Protein AF-A0A359G3V4-F1 (afdb_monomer_lite)

Secondary structure (DSSP, 8-state):
--SSSSSSSSSSTTS-----PPP---TTHHHHHHHHHHHHHHHHHHHHHHHHHHHHHHHHS-HHHHHHHHHHH-TTPEEEEEETTEEEEE-SS-EEEEE-TTS-TTSTT-EEEEEE-SSS--EEEEEE---SSTTEEEEE-TTSS-EEEEEEE--SPPPPSS--S---EEEEEEEEEE-GGG-SS--SEEEEEEEEEEEEETTSTT-EEEEEEEEEEEETTEEEEEEEEE-STTEEEEEETTEEEEEE--

Sequence (250 aa):
MRRILILLAAAVVLTGCKIQEAEYFDPTADGYRMLQSANRHLTEAAAAASRAILFNLYYSASDEERKTLHDRYFYTSRIVDSGNGEWRIIDRDGELVILTGGQPLATDGAVWRYFCLSPTYAETTIACRTNGDETAYDLRLPDGGGELTFTAVFPGRTQEDGATRYWCELSLTGSGACPAEKDLYGFDELRYRITETLKYISTAPQRFELGQLELTGRIDGDELEATAQYLPDNRITIASGPYENDYYWH

Structure (mmCIF, N/CA/C/O backbone):
data_AF-A0A359G3V4-F1
#
_entry.id   AF-A0A359G3V4-F1
#
loop_
_atom_site.group_PDB
_atom_site.id
_atom_site.type_symbol
_atom_site.label_atom_id
_atom_site.label_alt_id
_atom_site.label_comp_id
_atom_site.label_asym_id
_atom_site.label_entity_id
_atom_site.label_seq_id
_atom_site.pdbx_PDB_ins_code
_atom_site.Cartn_x
_atom_site.Cartn_y
_atom_site.Cartn_z
_atom_site.occupancy
_atom_site.B_iso_or_equiv
_atom_site.auth_seq_id
_atom_site.auth_comp_id
_atom_site.auth_asym_id
_atom_site.auth_atom_id
_atom_site.pdbx_PDB_model_num
ATOM 1 N N . MET A 1 1 ? 18.298 41.696 -69.477 1.00 44.56 1 MET A N 1
ATOM 2 C CA . MET A 1 1 ? 17.540 40.975 -68.426 1.00 44.56 1 MET A CA 1
ATOM 3 C C . MET A 1 1 ? 17.999 39.516 -68.322 1.00 44.56 1 MET A C 1
ATOM 5 O O . MET A 1 1 ? 17.330 38.643 -68.851 1.00 44.56 1 MET A O 1
ATOM 9 N N . ARG A 1 2 ? 19.165 39.217 -67.724 1.00 41.59 2 ARG A N 1
ATOM 10 C CA . ARG A 1 2 ? 19.592 37.807 -67.532 1.00 41.59 2 ARG A CA 1
ATOM 11 C C . ARG A 1 2 ? 20.656 37.562 -66.449 1.00 41.59 2 ARG A C 1
ATOM 13 O O . ARG A 1 2 ? 21.252 36.497 -66.427 1.00 41.59 2 ARG A O 1
ATOM 20 N N . ARG A 1 3 ? 20.917 38.530 -65.558 1.00 43.50 3 ARG A N 1
ATOM 21 C CA . ARG A 1 3 ? 21.972 38.404 -64.527 1.00 43.50 3 ARG A CA 1
ATOM 22 C C . ARG A 1 3 ? 21.551 38.719 -63.086 1.00 43.50 3 ARG A C 1
ATOM 24 O O . ARG A 1 3 ? 22.368 38.565 -62.196 1.00 43.50 3 ARG A O 1
ATOM 31 N N . ILE A 1 4 ? 20.291 39.086 -62.835 1.00 47.12 4 ILE A N 1
ATOM 32 C CA . ILE A 1 4 ? 19.809 39.402 -61.472 1.00 47.12 4 ILE A CA 1
ATOM 33 C C . ILE A 1 4 ? 18.975 38.252 -60.869 1.00 47.12 4 ILE A C 1
ATOM 35 O O . ILE A 1 4 ? 18.827 38.155 -59.660 1.00 47.12 4 ILE A O 1
ATOM 39 N N . LEU A 1 5 ? 18.516 37.300 -61.688 1.00 41.88 5 LEU A N 1
ATOM 40 C CA . LEU A 1 5 ? 17.666 36.188 -61.237 1.00 41.88 5 LEU A CA 1
ATOM 41 C C . LEU A 1 5 ? 18.419 34.993 -60.627 1.00 41.88 5 LEU A C 1
ATOM 43 O O . LEU A 1 5 ? 17.782 34.116 -60.061 1.00 41.88 5 LEU A O 1
ATOM 47 N N . ILE A 1 6 ? 19.753 34.946 -60.711 1.00 44.25 6 ILE A N 1
ATOM 48 C CA . ILE A 1 6 ? 20.539 33.800 -60.207 1.00 44.25 6 ILE A CA 1
ATOM 49 C C . ILE A 1 6 ? 21.034 34.027 -58.767 1.00 44.25 6 ILE A C 1
ATOM 51 O O . ILE A 1 6 ? 21.284 33.068 -58.046 1.00 44.25 6 ILE A O 1
ATOM 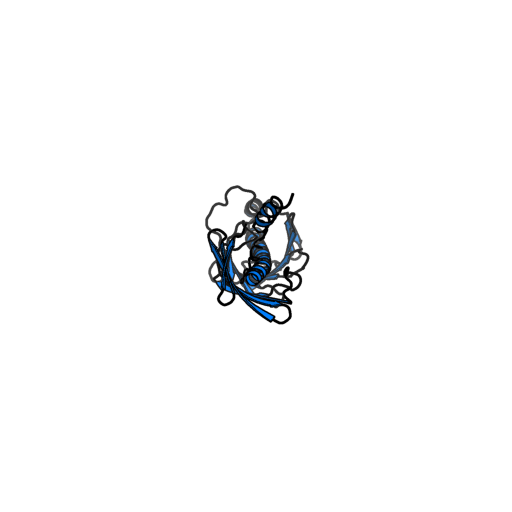55 N N . LEU A 1 7 ? 21.087 35.275 -58.289 1.00 42.91 7 LEU A N 1
ATOM 56 C CA . LEU A 1 7 ? 21.531 35.579 -56.920 1.00 42.91 7 LEU A CA 1
ATOM 57 C C . LEU A 1 7 ? 20.436 35.409 -55.852 1.00 42.91 7 LEU A C 1
ATOM 59 O O . LEU A 1 7 ? 20.765 35.273 -54.681 1.00 42.91 7 LEU A O 1
ATOM 63 N N . LEU A 1 8 ? 19.156 35.335 -56.235 1.00 41.50 8 LEU A N 1
ATOM 64 C CA . LEU A 1 8 ? 18.060 35.053 -55.295 1.00 41.50 8 LEU A CA 1
ATOM 65 C C . LEU A 1 8 ? 17.764 33.557 -55.108 1.00 41.50 8 LEU A C 1
ATOM 67 O O . LEU A 1 8 ? 17.098 33.192 -54.146 1.00 41.50 8 LEU A O 1
ATOM 71 N N . ALA A 1 9 ? 18.288 32.683 -55.972 1.00 43.12 9 ALA A N 1
ATOM 72 C CA . ALA A 1 9 ? 18.095 31.237 -55.841 1.00 43.12 9 ALA A CA 1
ATOM 73 C C . ALA A 1 9 ? 19.089 30.577 -54.864 1.00 43.12 9 ALA A C 1
ATOM 75 O O . ALA A 1 9 ? 18.832 29.481 -54.378 1.00 43.12 9 ALA A O 1
ATOM 76 N N . ALA A 1 10 ? 20.200 31.247 -54.533 1.00 42.53 10 ALA A N 1
ATOM 77 C CA . ALA A 1 10 ? 21.206 30.726 -53.604 1.00 42.53 10 ALA A CA 1
ATOM 78 C C . ALA A 1 10 ? 20.920 31.057 -52.124 1.00 42.53 10 ALA A C 1
ATOM 80 O O . ALA A 1 10 ? 21.521 30.453 -51.242 1.00 42.53 10 ALA A O 1
ATOM 81 N N . ALA A 1 11 ? 19.991 31.977 -51.835 1.00 44.03 11 ALA A N 1
ATOM 82 C CA . ALA A 1 11 ? 19.649 32.363 -50.462 1.00 44.03 11 ALA A CA 1
ATOM 83 C C . ALA A 1 11 ? 18.501 31.537 -49.846 1.00 44.03 11 ALA A C 1
ATOM 85 O O . ALA A 1 11 ? 18.295 31.596 -48.640 1.00 44.03 11 ALA A O 1
ATOM 86 N N . VAL A 1 12 ? 17.771 30.744 -50.642 1.00 44.84 12 VAL A N 1
ATOM 87 C CA . VAL A 1 12 ? 16.610 29.958 -50.163 1.00 44.84 12 VAL A CA 1
ATOM 88 C C . VAL A 1 12 ? 16.977 28.503 -49.829 1.00 44.84 12 VAL A C 1
ATOM 90 O O . VAL A 1 12 ? 16.204 27.800 -49.191 1.00 44.84 12 VAL A O 1
ATOM 93 N N . VAL A 1 13 ? 18.189 28.047 -50.164 1.00 40.94 13 VAL A N 1
ATOM 94 C CA . VAL A 1 13 ? 18.652 26.684 -49.818 1.00 40.94 13 VAL A CA 1
ATOM 95 C C . VAL A 1 13 ? 19.248 26.615 -48.397 1.00 40.94 13 VAL A C 1
ATOM 97 O O . VAL A 1 13 ? 19.566 25.538 -47.910 1.00 40.94 13 VAL A O 1
ATOM 100 N N . LEU A 1 14 ? 19.343 27.746 -47.685 1.00 43.53 14 LEU A N 1
ATOM 101 C CA . LEU A 1 14 ? 19.826 27.805 -46.295 1.00 43.53 14 LEU A CA 1
ATOM 102 C C . LEU A 1 14 ? 18.718 27.929 -45.235 1.00 43.53 14 LEU A C 1
ATOM 104 O O . LEU A 1 14 ? 19.024 28.035 -44.051 1.00 43.53 14 LEU A O 1
ATOM 108 N N . THR A 1 15 ? 17.438 27.870 -45.606 1.00 47.09 15 THR A N 1
ATOM 109 C CA . THR A 1 15 ? 16.336 27.926 -44.635 1.00 47.09 15 THR A CA 1
ATOM 110 C C . THR A 1 15 ? 15.427 26.723 -44.796 1.00 47.09 15 THR A C 1
ATOM 112 O O . THR A 1 15 ? 14.512 26.741 -45.615 1.00 47.09 15 THR A O 1
ATOM 115 N N . GLY A 1 16 ? 15.675 25.677 -44.005 1.00 41.41 16 GLY A N 1
ATOM 116 C CA . GLY A 1 16 ? 14.705 24.595 -43.875 1.00 41.41 16 GLY A CA 1
ATOM 117 C C . GLY A 1 16 ? 15.228 23.183 -43.656 1.00 41.41 16 GLY A C 1
ATOM 118 O O . GLY A 1 16 ? 14.429 22.267 -43.810 1.00 41.41 16 GLY A O 1
ATOM 119 N N . CYS A 1 17 ? 16.480 22.952 -43.244 1.00 40.91 17 CYS A N 1
ATOM 120 C CA . CYS A 1 17 ? 16.717 21.756 -42.430 1.00 40.91 17 CYS A CA 1
ATOM 121 C C . CYS A 1 17 ? 16.009 21.991 -41.092 1.00 40.91 17 CYS A C 1
ATOM 123 O O . CYS A 1 17 ? 16.607 22.503 -40.148 1.00 40.91 17 CYS A O 1
ATOM 125 N N . LYS A 1 18 ? 14.711 21.666 -41.020 1.00 37.22 18 LYS A N 1
ATOM 126 C CA . LYS A 1 18 ? 14.116 21.291 -39.741 1.00 37.22 18 LYS A CA 1
ATOM 127 C C . LYS A 1 18 ? 14.946 20.103 -39.281 1.00 37.22 18 LYS A C 1
ATOM 129 O O . LYS A 1 18 ? 14.811 19.012 -39.825 1.00 37.22 18 LYS A O 1
ATOM 134 N N . ILE A 1 19 ? 15.851 20.348 -38.341 1.00 46.88 19 ILE A N 1
ATOM 135 C CA . ILE A 1 19 ? 16.324 19.294 -37.461 1.00 46.88 19 ILE A CA 1
ATOM 136 C C . ILE A 1 19 ? 15.038 18.832 -36.792 1.00 46.88 19 ILE A C 1
ATOM 138 O O . ILE A 1 19 ? 14.459 19.550 -35.982 1.00 46.88 19 ILE A O 1
ATOM 142 N N . GLN A 1 20 ? 14.500 17.722 -37.284 1.00 42.28 20 GLN A N 1
ATOM 143 C CA . GLN A 1 20 ? 13.521 16.955 -36.550 1.00 42.28 20 GLN A CA 1
ATOM 144 C C . GLN A 1 20 ? 14.270 16.624 -35.266 1.00 42.28 20 GLN A C 1
ATOM 146 O O . GLN A 1 20 ? 15.258 15.891 -35.319 1.00 42.28 20 GLN A O 1
ATOM 151 N N . GLU A 1 21 ? 13.944 17.335 -34.180 1.00 48.25 21 GLU A N 1
ATOM 152 C CA . GLU A 1 21 ? 14.468 17.007 -32.859 1.00 48.25 21 GLU A CA 1
ATOM 153 C C . GLU A 1 21 ? 14.296 15.500 -32.739 1.00 48.25 21 GLU A C 1
ATOM 155 O O . GLU A 1 21 ? 13.198 14.994 -32.983 1.00 48.25 21 GLU A O 1
ATOM 160 N N . ALA A 1 22 ? 15.412 14.789 -32.556 1.00 53.53 22 ALA A N 1
ATOM 161 C CA . ALA A 1 22 ? 15.372 13.347 -32.412 1.00 53.53 22 ALA A CA 1
ATOM 162 C C . ALA A 1 22 ? 14.305 13.061 -31.359 1.00 53.53 22 ALA A C 1
ATOM 164 O O . ALA A 1 22 ? 14.368 13.650 -30.277 1.00 53.53 22 ALA A O 1
ATOM 165 N N . GLU A 1 23 ? 13.294 12.261 -31.713 1.00 59.38 23 GLU A N 1
ATOM 166 C CA . GLU A 1 23 ? 12.293 11.826 -30.746 1.00 59.38 23 GLU A CA 1
ATOM 167 C C . GLU A 1 23 ? 13.063 11.343 -29.523 1.00 59.38 23 GLU A C 1
ATOM 169 O O . GLU A 1 23 ? 13.953 10.496 -29.642 1.00 59.38 23 GLU A O 1
ATOM 174 N N . TYR A 1 24 ? 12.820 11.987 -28.380 1.00 70.44 24 TYR A N 1
ATOM 175 C CA . TYR A 1 24 ? 13.496 11.631 -27.147 1.00 70.44 24 TYR A CA 1
ATOM 176 C C . TYR A 1 24 ? 13.138 10.178 -26.850 1.00 70.44 24 TYR A C 1
ATOM 178 O O . TYR A 1 24 ? 11.998 9.864 -26.509 1.00 70.44 24 TYR A O 1
ATOM 186 N N . PHE A 1 25 ? 14.103 9.290 -27.069 1.00 82.00 25 PHE A N 1
ATOM 187 C CA . PHE A 1 25 ? 13.962 7.884 -26.760 1.00 82.00 25 PHE A CA 1
ATOM 188 C C . PHE A 1 25 ? 14.388 7.689 -25.314 1.00 82.00 25 PHE A C 1
ATOM 190 O O . PHE A 1 25 ? 15.569 7.819 -24.989 1.00 82.00 25 PHE A O 1
ATOM 197 N N . ASP A 1 26 ? 13.416 7.395 -24.459 1.00 88.19 26 ASP A N 1
ATOM 198 C CA . ASP A 1 26 ? 13.674 6.994 -23.088 1.00 88.19 26 ASP A CA 1
ATOM 199 C C . ASP A 1 26 ? 13.761 5.462 -23.018 1.00 88.19 26 ASP A C 1
ATOM 201 O O . ASP A 1 26 ? 12.726 4.790 -23.087 1.00 88.19 26 ASP A O 1
ATOM 205 N N . PRO A 1 27 ? 14.968 4.884 -22.875 1.00 88.81 27 PRO A N 1
ATOM 206 C CA . PRO A 1 27 ? 15.143 3.434 -22.804 1.00 88.81 27 PRO A CA 1
ATOM 207 C C . PRO A 1 27 ? 14.529 2.806 -21.543 1.00 88.81 27 PRO A C 1
ATOM 209 O O . PRO A 1 27 ? 14.448 1.585 -21.446 1.00 88.81 27 PRO A O 1
ATOM 212 N N . THR A 1 28 ? 14.108 3.616 -20.570 1.00 94.62 28 THR A N 1
ATOM 213 C CA . THR A 1 28 ? 13.503 3.167 -19.309 1.00 94.62 28 THR A CA 1
ATOM 214 C C . THR A 1 28 ? 11.986 3.365 -19.270 1.00 94.62 28 THR A C 1
ATOM 216 O O . THR A 1 28 ? 11.357 3.034 -18.264 1.00 94.62 28 THR A O 1
ATOM 219 N N . ALA A 1 29 ? 11.380 3.860 -20.359 1.00 91.75 29 ALA A N 1
ATOM 220 C CA . ALA A 1 29 ? 9.960 4.211 -20.415 1.00 91.75 29 ALA A CA 1
ATOM 221 C C . ALA A 1 29 ? 9.030 3.053 -20.031 1.00 91.75 29 ALA A C 1
ATOM 223 O O . ALA A 1 29 ? 8.063 3.260 -19.298 1.00 91.75 29 ALA A O 1
ATOM 224 N N . ASP A 1 30 ? 9.314 1.834 -20.494 1.00 92.12 30 ASP A N 1
ATOM 225 C CA . ASP A 1 30 ? 8.488 0.676 -20.146 1.00 92.12 30 ASP A CA 1
ATOM 226 C C . ASP A 1 30 ? 8.639 0.305 -18.670 1.00 92.12 30 ASP A C 1
ATOM 228 O O . ASP A 1 30 ? 7.638 0.029 -18.013 1.00 92.12 30 ASP A O 1
ATOM 232 N N . GLY A 1 31 ? 9.846 0.411 -18.102 1.00 94.44 31 GLY A N 1
ATOM 233 C CA . GLY A 1 31 ? 10.060 0.260 -16.659 1.00 94.44 31 GLY A CA 1
ATOM 234 C C . GLY A 1 31 ? 9.291 1.305 -15.843 1.00 94.44 31 GLY A C 1
ATOM 235 O O . GLY A 1 31 ? 8.689 0.981 -14.818 1.00 94.44 31 GLY A O 1
ATOM 236 N N . TYR A 1 32 ? 9.216 2.547 -16.329 1.00 93.56 32 TYR A N 1
ATOM 237 C CA . TYR A 1 32 ? 8.407 3.593 -15.704 1.00 93.56 32 TYR A CA 1
ATOM 238 C C . TYR A 1 32 ? 6.898 3.312 -15.798 1.00 93.56 32 TYR A C 1
ATOM 240 O O . TYR A 1 32 ? 6.174 3.505 -14.822 1.00 93.56 32 TYR A O 1
ATOM 248 N N . ARG A 1 33 ? 6.406 2.790 -16.927 1.00 91.94 33 ARG A N 1
ATOM 249 C CA . ARG A 1 33 ? 5.000 2.366 -17.080 1.00 91.94 33 ARG A CA 1
ATOM 250 C C . ARG A 1 33 ? 4.644 1.207 -16.151 1.00 91.94 33 ARG A C 1
ATOM 252 O O . ARG A 1 33 ? 3.611 1.262 -15.482 1.00 91.94 33 ARG A O 1
ATOM 259 N N . MET A 1 34 ? 5.518 0.201 -16.056 1.00 93.12 34 MET A N 1
ATOM 260 C CA . MET A 1 34 ? 5.383 -0.892 -15.085 1.00 93.12 34 MET A CA 1
ATOM 261 C C . MET A 1 34 ? 5.276 -0.337 -13.662 1.00 93.12 34 MET A C 1
ATOM 263 O O . MET A 1 34 ? 4.375 -0.714 -12.911 1.00 93.12 34 MET A O 1
ATOM 267 N N . LEU A 1 35 ? 6.140 0.620 -13.307 1.00 93.38 35 LEU A N 1
ATOM 268 C CA . LEU A 1 35 ? 6.086 1.275 -12.006 1.00 93.38 35 LEU A CA 1
ATOM 269 C C . LEU A 1 35 ? 4.758 2.004 -11.783 1.00 93.38 35 LEU A C 1
ATOM 271 O O . LEU A 1 35 ? 4.209 1.917 -10.690 1.00 93.38 35 LEU A O 1
ATOM 275 N N . GLN A 1 36 ? 4.234 2.737 -12.766 1.00 90.62 36 GLN A N 1
ATOM 276 C CA . GLN A 1 36 ? 2.976 3.474 -12.609 1.00 90.62 36 GLN A CA 1
ATOM 277 C C . GLN A 1 36 ? 1.805 2.534 -12.279 1.00 90.62 36 GLN A C 1
ATOM 279 O O . GLN A 1 36 ? 1.035 2.816 -11.353 1.00 90.62 36 GLN A O 1
ATOM 284 N N . SER A 1 37 ? 1.709 1.397 -12.972 1.00 87.69 37 SER A N 1
ATOM 285 C CA . SER A 1 37 ? 0.703 0.364 -12.691 1.00 87.69 37 SER A CA 1
ATOM 286 C C . SER A 1 37 ? 0.909 -0.280 -11.313 1.00 87.69 37 SER A C 1
ATOM 288 O O . SER A 1 37 ? -0.032 -0.321 -10.512 1.00 87.69 37 SER A O 1
ATOM 290 N N . ALA A 1 38 ? 2.139 -0.697 -10.990 1.00 89.38 38 ALA A N 1
ATOM 291 C CA . ALA A 1 38 ? 2.474 -1.293 -9.694 1.00 89.38 38 ALA A CA 1
ATOM 292 C C . ALA A 1 38 ? 2.228 -0.324 -8.529 1.00 89.38 38 ALA A C 1
ATOM 294 O O . ALA A 1 38 ? 1.616 -0.694 -7.528 1.00 89.38 38 ALA A O 1
ATOM 295 N N . ASN A 1 39 ? 2.628 0.940 -8.673 1.00 89.69 39 ASN A N 1
ATOM 296 C CA . ASN A 1 39 ? 2.436 1.961 -7.656 1.00 89.69 39 ASN A CA 1
ATOM 297 C C . ASN A 1 39 ? 0.957 2.204 -7.373 1.00 89.69 39 ASN A C 1
ATOM 299 O O . ASN A 1 39 ? 0.573 2.272 -6.209 1.00 89.69 39 ASN A O 1
ATOM 303 N N . ARG A 1 40 ? 0.112 2.316 -8.404 1.00 84.00 40 ARG A N 1
ATOM 304 C CA . ARG A 1 40 ? -1.332 2.477 -8.196 1.00 84.00 40 ARG A CA 1
ATOM 305 C C . ARG A 1 40 ? -1.898 1.317 -7.381 1.00 84.00 40 ARG A C 1
ATOM 307 O O . ARG A 1 40 ? -2.614 1.547 -6.414 1.00 84.00 40 ARG A O 1
ATOM 314 N N . HIS A 1 41 ? -1.537 0.084 -7.733 1.00 81.88 41 HIS A N 1
ATOM 315 C CA . HIS A 1 41 ? -1.996 -1.091 -6.999 1.00 81.88 41 HIS A CA 1
ATOM 316 C C . HIS A 1 41 ? -1.527 -1.080 -5.534 1.00 81.88 41 HIS A C 1
ATOM 318 O O . HIS A 1 41 ? -2.337 -1.232 -4.617 1.00 81.88 41 HIS A O 1
ATOM 324 N N . LEU A 1 42 ? -0.233 -0.845 -5.310 1.00 85.94 42 LEU A N 1
ATOM 325 C CA . LEU A 1 42 ? 0.374 -0.838 -3.980 1.00 85.94 42 LEU A CA 1
ATOM 326 C C . LEU A 1 42 ? -0.147 0.305 -3.098 1.00 85.94 42 LEU A C 1
ATOM 328 O O . LEU A 1 42 ? -0.383 0.097 -1.910 1.00 85.94 42 LEU A O 1
ATOM 332 N N . THR A 1 43 ? -0.355 1.498 -3.656 1.00 85.56 43 THR A N 1
ATOM 333 C CA . THR A 1 43 ? -0.864 2.665 -2.916 1.00 85.56 43 THR A CA 1
ATOM 334 C C . THR A 1 43 ? -2.347 2.542 -2.582 1.00 85.56 43 THR A C 1
ATOM 336 O O . THR A 1 43 ? -2.738 2.876 -1.466 1.00 85.56 43 THR A O 1
ATOM 339 N N . GLU A 1 44 ? -3.168 1.969 -3.470 1.00 81.06 44 GLU A N 1
ATOM 340 C CA . GLU A 1 44 ? -4.555 1.596 -3.151 1.00 81.06 44 GLU A CA 1
ATOM 341 C C . GLU A 1 44 ? -4.609 0.592 -1.989 1.00 81.06 44 GLU A C 1
ATOM 343 O O . GLU A 1 44 ? -5.386 0.770 -1.044 1.00 81.06 44 GLU A O 1
ATOM 348 N N . ALA A 1 45 ? -3.757 -0.440 -2.029 1.00 80.94 45 ALA A N 1
ATOM 349 C CA . ALA A 1 45 ? -3.660 -1.432 -0.961 1.00 80.94 45 ALA A CA 1
ATOM 350 C C . ALA A 1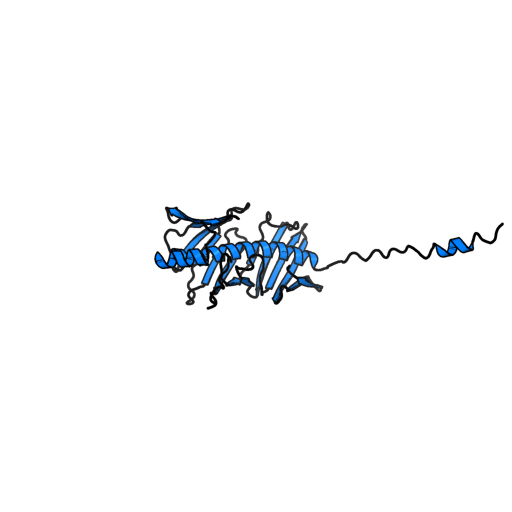 45 ? -3.192 -0.799 0.362 1.00 80.94 45 ALA A C 1
ATOM 352 O O . ALA A 1 45 ? -3.796 -1.045 1.407 1.00 80.94 45 ALA A O 1
ATOM 353 N N . ALA A 1 46 ? -2.178 0.069 0.318 1.00 83.69 46 ALA A N 1
ATOM 354 C CA . ALA A 1 46 ? -1.675 0.796 1.483 1.00 83.69 46 ALA A CA 1
ATOM 355 C C . ALA A 1 46 ? -2.725 1.734 2.085 1.00 83.69 46 ALA A C 1
ATOM 357 O O . ALA A 1 46 ? -2.924 1.732 3.298 1.00 83.69 46 ALA A O 1
ATOM 358 N N . ALA A 1 47 ? -3.458 2.481 1.257 1.00 81.56 47 ALA A N 1
ATOM 359 C CA . ALA A 1 47 ? -4.543 3.344 1.709 1.00 81.56 47 ALA A CA 1
ATOM 360 C C . ALA A 1 47 ? -5.652 2.547 2.415 1.00 81.56 47 ALA A C 1
ATOM 362 O O . ALA A 1 47 ? -6.146 2.965 3.466 1.00 81.56 47 ALA A O 1
ATOM 363 N N . ALA A 1 48 ? -6.027 1.386 1.872 1.00 79.50 48 ALA A N 1
ATOM 364 C CA . ALA A 1 48 ? -7.011 0.505 2.495 1.00 79.50 48 ALA A CA 1
ATOM 365 C C . ALA A 1 48 ? -6.505 -0.070 3.830 1.00 79.50 48 ALA A C 1
ATOM 367 O O . ALA A 1 48 ? -7.222 -0.006 4.833 1.00 79.50 48 ALA A O 1
ATOM 368 N N . ALA A 1 49 ? -5.257 -0.545 3.868 1.00 80.62 49 ALA A N 1
ATOM 369 C CA . ALA A 1 49 ? -4.616 -1.042 5.082 1.00 80.62 49 ALA A CA 1
ATOM 370 C C . ALA A 1 49 ? -4.564 0.038 6.176 1.00 80.62 49 ALA A C 1
ATOM 372 O O . ALA A 1 49 ? -4.976 -0.220 7.306 1.00 80.62 49 ALA A O 1
ATOM 373 N N . SER A 1 50 ? -4.164 1.273 5.841 1.00 83.00 50 SER A N 1
ATOM 374 C CA . SER A 1 50 ? -4.174 2.414 6.769 1.00 83.00 50 SER A CA 1
ATOM 375 C C . SER A 1 50 ? -5.551 2.627 7.401 1.00 83.00 50 SER A C 1
ATOM 377 O O . SER A 1 50 ? -5.652 2.783 8.618 1.00 83.00 50 SER A O 1
ATOM 379 N N . ARG A 1 51 ? -6.623 2.606 6.596 1.00 82.75 51 ARG A N 1
ATOM 380 C CA . ARG A 1 51 ? -8.001 2.795 7.082 1.00 82.75 51 ARG A CA 1
ATOM 381 C C . ARG A 1 51 ? -8.427 1.673 8.025 1.00 82.75 51 ARG A C 1
ATOM 383 O O . ARG A 1 51 ? -8.990 1.960 9.079 1.00 82.75 51 ARG A O 1
ATOM 390 N N . ALA A 1 52 ? -8.130 0.421 7.684 1.00 81.25 52 ALA A N 1
ATOM 391 C CA . ALA A 1 52 ? -8.459 -0.730 8.524 1.00 81.25 52 ALA A CA 1
ATOM 392 C C . ALA A 1 52 ? -7.687 -0.729 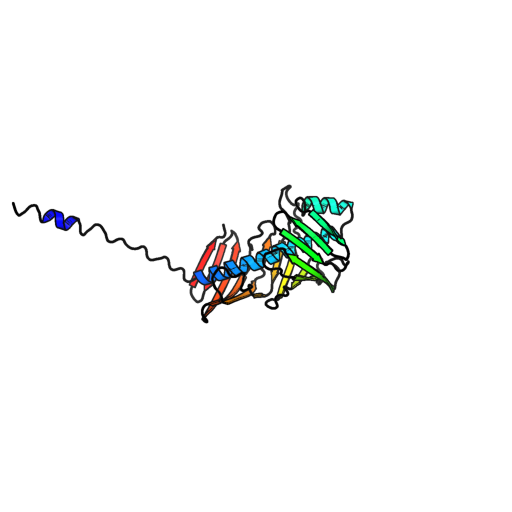9.858 1.00 81.25 52 ALA A C 1
ATOM 394 O O . ALA A 1 52 ? -8.265 -0.994 10.912 1.00 81.25 52 ALA A O 1
ATOM 395 N N . ILE A 1 53 ? -6.404 -0.361 9.834 1.00 80.81 53 ILE A N 1
ATOM 396 C CA . ILE A 1 53 ? -5.552 -0.253 11.026 1.00 80.81 53 ILE A CA 1
ATOM 397 C C . ILE A 1 53 ? -6.041 0.864 11.957 1.00 80.81 53 ILE A C 1
ATOM 399 O O . ILE A 1 53 ? -6.184 0.654 13.161 1.00 80.81 53 ILE A O 1
ATOM 403 N N . LEU A 1 54 ? -6.364 2.042 11.417 1.00 83.12 54 LEU A N 1
ATOM 404 C CA . LEU A 1 54 ? -6.946 3.134 12.206 1.00 83.12 54 LEU A CA 1
ATOM 405 C C . LEU A 1 54 ? -8.337 2.769 12.737 1.00 83.12 54 LEU A C 1
ATOM 407 O O . LEU A 1 54 ? -8.706 3.166 13.843 1.00 83.12 54 LEU A O 1
ATOM 411 N N . PHE A 1 55 ? -9.104 1.983 11.978 1.00 85.06 55 PHE A N 1
ATOM 412 C CA . PHE A 1 55 ? -10.405 1.503 12.427 1.00 85.06 55 PHE A CA 1
ATOM 413 C C . PHE A 1 55 ? -10.270 0.548 13.610 1.00 85.06 55 PHE A C 1
ATOM 415 O O . PHE A 1 55 ? -11.106 0.591 14.504 1.00 85.06 55 PHE A O 1
ATOM 422 N N . ASN A 1 56 ? -9.202 -0.247 13.691 1.00 82.56 56 ASN A N 1
ATOM 423 C CA . ASN A 1 56 ? -8.949 -1.061 14.875 1.00 82.56 56 ASN A CA 1
ATOM 424 C C . ASN A 1 56 ? -8.784 -0.220 16.153 1.00 82.56 56 ASN A C 1
ATOM 426 O O . ASN A 1 56 ? -9.329 -0.590 17.196 1.00 82.56 56 ASN A O 1
ATOM 430 N N . LEU A 1 57 ? -8.091 0.925 16.064 1.00 80.88 57 LEU A N 1
ATOM 431 C CA . LEU A 1 57 ? -7.985 1.868 17.185 1.00 80.88 57 LEU A CA 1
ATOM 432 C C . LEU A 1 57 ? -9.372 2.379 17.589 1.00 80.88 57 LEU A C 1
ATOM 434 O O . LEU A 1 57 ? -9.708 2.383 18.767 1.00 80.88 57 LEU A O 1
ATOM 438 N N . TYR A 1 58 ? -10.197 2.756 16.609 1.00 86.12 58 TYR A N 1
ATOM 439 C CA . TYR A 1 58 ? -11.569 3.209 16.842 1.00 86.12 58 TYR A CA 1
ATOM 440 C C . TYR A 1 58 ? -12.458 2.111 17.457 1.00 86.12 58 TYR A C 1
ATOM 442 O O . TYR A 1 58 ? -13.145 2.341 18.450 1.00 86.12 58 TYR A O 1
ATOM 450 N N . TYR A 1 59 ? -12.438 0.902 16.898 1.00 85.38 59 TYR A N 1
ATOM 451 C CA . TYR A 1 59 ? -13.263 -0.223 17.338 1.00 85.38 59 TYR A CA 1
ATOM 452 C C . TYR A 1 59 ? -12.956 -0.620 18.787 1.00 85.38 59 TYR A C 1
ATOM 454 O O . TYR A 1 59 ? -13.877 -0.866 19.569 1.00 85.38 59 TYR A O 1
ATOM 462 N N . SER A 1 60 ? -11.673 -0.615 19.153 1.00 82.19 60 SER A N 1
ATOM 463 C CA . SER A 1 60 ? -11.189 -1.035 20.474 1.00 82.19 60 SER A CA 1
ATOM 464 C C . SER A 1 60 ? -11.273 0.057 21.547 1.00 82.19 60 SER A C 1
ATOM 466 O O . SER A 1 60 ? -11.114 -0.241 22.728 1.00 82.19 60 SER A O 1
ATOM 468 N N . ALA A 1 61 ? -11.510 1.310 21.155 1.00 84.44 61 ALA A N 1
ATOM 469 C CA . ALA A 1 61 ? -11.573 2.446 22.066 1.00 84.44 61 ALA A CA 1
ATOM 470 C C . ALA A 1 61 ? -12.873 2.493 22.887 1.00 84.44 61 ALA A C 1
ATOM 472 O O . ALA A 1 61 ? -13.914 1.968 22.477 1.00 84.44 61 ALA A O 1
ATOM 473 N N . SER A 1 62 ? -12.821 3.173 24.034 1.00 88.06 62 SER A N 1
ATOM 474 C CA . SER A 1 62 ? -14.018 3.524 24.810 1.00 88.06 62 SER A CA 1
ATOM 475 C C . SER A 1 62 ? -14.919 4.512 24.052 1.00 88.06 62 SER A C 1
ATOM 477 O O . SER A 1 62 ? -14.495 5.137 23.082 1.00 88.06 62 SER A O 1
ATOM 479 N N . ASP A 1 63 ? -16.164 4.705 24.495 1.00 87.25 63 ASP A N 1
ATOM 480 C CA . ASP A 1 63 ? -17.098 5.624 23.822 1.00 87.25 63 ASP A CA 1
ATOM 481 C C . ASP A 1 63 ? -16.603 7.083 23.797 1.00 87.25 63 ASP A C 1
ATOM 483 O O . ASP A 1 63 ? -16.786 7.791 22.804 1.00 87.25 63 ASP A O 1
ATOM 487 N N . GLU A 1 64 ? -15.927 7.527 24.859 1.00 85.00 64 GLU A N 1
ATOM 488 C CA . GLU A 1 64 ? -15.347 8.873 24.958 1.00 85.00 64 GLU A CA 1
ATOM 489 C C . GLU A 1 64 ? -14.159 9.046 23.993 1.00 85.00 64 GLU A C 1
ATOM 491 O O . GLU A 1 64 ? -14.047 10.054 23.285 1.00 85.00 64 GLU A O 1
ATOM 496 N N . GLU A 1 65 ? -13.300 8.031 23.897 1.00 87.12 65 GLU A N 1
ATOM 497 C CA . GLU A 1 65 ? -12.144 8.013 22.995 1.00 87.12 65 GLU A CA 1
ATOM 498 C C . GLU A 1 65 ? -12.554 7.845 21.529 1.00 87.12 65 GLU A C 1
ATOM 500 O O . GLU A 1 65 ? -11.962 8.473 20.651 1.00 87.12 65 GLU A O 1
ATOM 505 N N . ARG A 1 66 ? -13.603 7.064 21.247 1.00 87.81 66 ARG A N 1
ATOM 506 C CA . ARG A 1 66 ? -14.142 6.852 19.895 1.00 87.81 66 ARG A CA 1
ATOM 507 C C . ARG A 1 66 ? -14.510 8.153 19.215 1.00 87.81 66 ARG A C 1
ATOM 509 O O . ARG A 1 66 ? -14.211 8.309 18.035 1.00 87.81 66 ARG A O 1
ATOM 516 N N . LYS A 1 67 ? -15.125 9.095 19.935 1.00 85.19 67 LYS A N 1
ATOM 517 C CA . LYS A 1 67 ? -15.430 10.419 19.378 1.00 85.19 67 LYS A CA 1
ATOM 518 C C . LYS A 1 67 ? -14.151 11.157 18.979 1.00 85.19 67 LYS A C 1
ATOM 520 O O . LYS A 1 67 ? -14.063 11.664 17.869 1.00 85.19 67 LYS A O 1
ATOM 525 N N . THR A 1 68 ? -13.145 11.148 19.850 1.00 84.44 68 THR A N 1
ATOM 526 C CA . THR A 1 68 ? -11.846 11.789 19.588 1.00 84.44 68 THR A CA 1
ATOM 527 C C . THR A 1 68 ? -11.130 11.155 18.392 1.00 84.44 68 THR A C 1
ATOM 529 O O . THR A 1 68 ? -10.585 11.861 17.547 1.00 84.44 68 THR A O 1
ATOM 532 N N . LEU A 1 69 ? -11.145 9.824 18.286 1.00 84.38 69 LEU A N 1
ATOM 533 C CA . LEU A 1 69 ? -10.563 9.089 17.161 1.00 84.38 69 LEU A CA 1
ATOM 534 C C . LEU A 1 69 ? -11.349 9.301 15.864 1.00 84.38 69 LEU A C 1
ATOM 536 O O . LEU A 1 69 ? -10.742 9.388 14.797 1.00 84.38 69 LEU A O 1
ATOM 540 N N . HIS A 1 70 ? -12.679 9.404 15.948 1.00 86.19 70 HIS A N 1
ATOM 541 C CA . HIS A 1 70 ? -13.527 9.730 14.804 1.00 86.19 70 HIS A CA 1
ATOM 542 C C . HIS A 1 70 ? -13.198 11.123 14.275 1.00 86.19 70 HIS A C 1
ATOM 544 O O . HIS A 1 70 ? -12.810 11.236 13.118 1.00 86.19 70 HIS A O 1
ATOM 550 N N . ASP A 1 71 ? -13.217 12.144 15.133 1.00 80.81 71 ASP A N 1
ATOM 551 C CA . ASP A 1 71 ? -12.885 13.520 14.750 1.00 80.81 71 ASP A CA 1
ATOM 552 C C . ASP A 1 71 ? -11.449 13.638 14.205 1.00 80.81 71 ASP A C 1
ATOM 554 O O . ASP A 1 71 ? -11.183 14.445 13.318 1.00 80.81 71 ASP A O 1
ATOM 558 N N . ARG A 1 72 ? -10.518 12.809 14.692 1.00 78.12 72 ARG A N 1
ATOM 559 C CA . ARG A 1 72 ? -9.117 12.819 14.253 1.00 78.12 72 ARG A CA 1
ATOM 560 C C . ARG A 1 72 ? -8.883 12.132 12.906 1.00 78.12 72 ARG A C 1
ATOM 562 O O . ARG A 1 72 ? -8.167 12.664 12.061 1.00 78.12 72 ARG A O 1
ATOM 569 N N . TYR A 1 73 ? -9.421 10.928 12.717 1.00 80.19 73 TYR A N 1
ATOM 570 C CA . TYR A 1 73 ? -9.068 10.073 11.575 1.00 80.19 73 TYR A CA 1
ATOM 571 C C . TYR A 1 73 ? -10.202 9.901 10.569 1.00 80.19 73 TYR A C 1
ATOM 573 O O . TYR A 1 73 ? -9.941 9.719 9.383 1.00 80.19 73 TYR A O 1
ATOM 581 N N . PHE A 1 74 ? -11.447 9.986 11.028 1.00 83.56 74 PHE A N 1
ATOM 582 C CA . PHE A 1 74 ? -12.660 9.635 10.290 1.00 83.56 74 PHE A CA 1
ATOM 583 C C . PHE A 1 74 ? -13.637 10.814 10.176 1.00 83.56 74 PHE A C 1
ATOM 585 O O . PHE A 1 74 ? -14.813 10.593 9.911 1.00 83.56 74 PHE A O 1
ATOM 592 N N . TYR A 1 75 ? -13.176 12.059 10.353 1.00 81.56 75 TYR A N 1
ATOM 593 C CA . TYR A 1 75 ? -14.035 13.247 10.467 1.00 81.56 75 TYR A CA 1
ATOM 594 C C . TYR A 1 75 ? -15.084 13.359 9.352 1.00 81.56 75 TYR A C 1
ATOM 596 O O . TYR A 1 75 ? -16.251 13.667 9.580 1.00 81.56 75 TYR A O 1
ATOM 604 N N . THR A 1 76 ? -14.673 13.080 8.116 1.00 80.62 76 THR A N 1
ATOM 605 C CA . THR A 1 76 ? -15.546 13.131 6.935 1.00 80.62 76 THR A CA 1
ATOM 606 C C . THR A 1 76 ? -16.163 11.783 6.562 1.00 80.62 76 THR A C 1
ATOM 608 O O . THR A 1 76 ? -16.810 11.680 5.521 1.00 80.62 76 THR A O 1
ATOM 611 N N . SER A 1 77 ? -15.886 10.748 7.346 1.00 86.62 77 SER A N 1
ATOM 612 C CA . SER A 1 77 ? -16.305 9.373 7.116 1.00 86.62 77 SER A CA 1
ATOM 613 C C . SER A 1 77 ? -17.526 9.056 7.960 1.00 86.62 77 SER A C 1
ATOM 615 O O . SER A 1 77 ? -17.601 9.380 9.149 1.00 86.62 77 SER A O 1
ATOM 617 N N . ARG A 1 78 ? -18.469 8.326 7.375 1.00 89.62 78 ARG A N 1
ATOM 618 C CA . ARG A 1 78 ? -19.538 7.687 8.134 1.00 89.62 78 ARG A CA 1
ATOM 619 C C . ARG A 1 78 ? -19.114 6.263 8.477 1.00 89.62 78 ARG A C 1
ATOM 621 O O . ARG A 1 78 ? -18.869 5.469 7.575 1.00 89.62 78 ARG A O 1
ATOM 628 N N . ILE A 1 79 ? -19.076 5.943 9.768 1.00 90.44 79 ILE A N 1
ATOM 629 C CA . ILE A 1 79 ? -18.854 4.579 10.259 1.00 90.44 79 ILE A CA 1
ATOM 630 C C . ILE A 1 79 ? -20.209 3.969 10.632 1.00 90.44 79 ILE A C 1
ATOM 632 O O . ILE A 1 79 ? -20.993 4.599 11.344 1.00 90.44 79 ILE A O 1
ATOM 636 N N . VAL A 1 80 ? -20.504 2.771 10.129 1.00 91.56 80 VAL A N 1
ATOM 637 C CA . VAL A 1 80 ? -21.766 2.058 10.380 1.00 91.56 80 VAL A CA 1
ATOM 638 C C . VAL A 1 80 ? -21.475 0.637 10.845 1.00 91.56 80 VAL A C 1
ATOM 640 O O . VAL A 1 80 ? -20.821 -0.117 10.129 1.00 91.56 80 VAL A O 1
ATOM 643 N N . ASP A 1 81 ? -22.005 0.267 12.010 1.00 90.25 81 ASP A N 1
ATOM 644 C CA . ASP A 1 81 ? -22.154 -1.133 12.415 1.00 90.25 81 ASP A CA 1
ATOM 645 C C . ASP A 1 81 ? -23.371 -1.714 11.687 1.00 90.25 81 ASP A C 1
ATOM 647 O O . ASP A 1 81 ? -24.502 -1.261 11.892 1.00 90.25 81 ASP A O 1
ATOM 651 N N . SER A 1 82 ? -23.137 -2.669 10.790 1.00 87.25 82 SER A N 1
ATOM 652 C CA . SER A 1 82 ? -24.199 -3.330 10.017 1.00 87.25 82 SER A CA 1
ATOM 653 C C . SER A 1 82 ? -24.701 -4.611 10.694 1.00 87.25 82 SER A C 1
ATOM 655 O O . SER A 1 82 ? -25.580 -5.289 10.159 1.00 87.25 82 SER A O 1
ATOM 657 N N . GLY A 1 83 ? -24.185 -4.927 11.885 1.00 84.69 83 GLY A N 1
ATOM 658 C CA . GLY A 1 83 ? -24.442 -6.164 12.607 1.00 84.69 83 GLY A CA 1
ATOM 659 C C . GLY A 1 83 ? -23.571 -7.326 12.123 1.00 84.69 83 GLY A C 1
ATOM 660 O O . GLY A 1 83 ? -22.878 -7.248 11.112 1.00 84.69 83 GLY A O 1
ATOM 661 N N . ASN A 1 84 ? -23.600 -8.437 12.867 1.00 82.62 84 ASN A N 1
ATOM 662 C CA . ASN A 1 84 ? -22.880 -9.681 12.546 1.00 82.62 84 ASN A CA 1
ATOM 663 C C . ASN A 1 84 ? -21.357 -9.525 12.341 1.00 82.62 84 ASN A C 1
ATOM 665 O O . ASN A 1 84 ? -20.740 -10.321 11.635 1.00 82.62 84 ASN A O 1
ATOM 669 N N . GLY A 1 85 ? -20.740 -8.519 12.968 1.00 82.31 85 GLY A N 1
ATOM 670 C CA . GLY A 1 85 ? -19.310 -8.244 12.815 1.00 82.31 85 GLY A CA 1
ATOM 671 C C . GLY A 1 85 ? -18.942 -7.575 11.487 1.00 82.31 85 GLY A C 1
ATOM 672 O 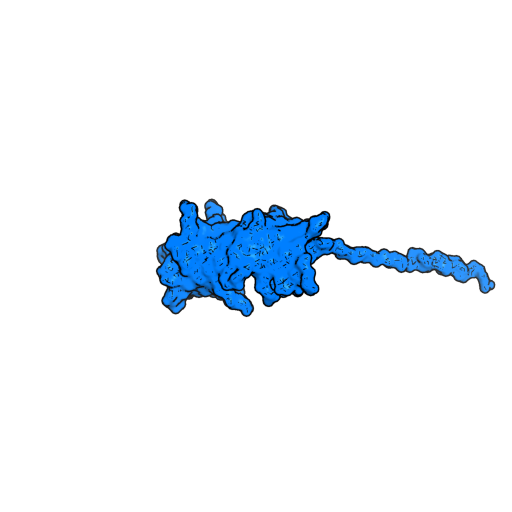O . GLY A 1 85 ? -17.768 -7.591 11.129 1.00 82.31 85 GLY A O 1
ATOM 673 N N . GLU A 1 86 ? -19.912 -7.003 10.766 1.00 87.50 86 GLU A N 1
ATOM 674 C CA . GLU A 1 86 ? -19.689 -6.175 9.578 1.00 87.50 86 GLU A CA 1
ATOM 675 C C . GLU A 1 86 ? -19.708 -4.685 9.939 1.00 87.50 86 GLU A C 1
ATOM 677 O O . GLU A 1 86 ? -20.697 -4.152 10.445 1.00 87.50 86 GLU A O 1
ATOM 682 N N . TRP A 1 87 ? -18.626 -3.997 9.598 1.00 89.12 87 TRP A N 1
ATOM 683 C CA . TRP A 1 87 ? -18.466 -2.558 9.748 1.00 89.12 87 TRP A CA 1
ATOM 684 C C . TRP A 1 87 ? -18.240 -1.905 8.396 1.00 89.12 87 TRP A C 1
ATOM 686 O O . TRP A 1 87 ? -17.541 -2.447 7.547 1.00 89.12 87 TRP A O 1
ATOM 696 N N . ARG A 1 88 ? -18.801 -0.717 8.194 1.00 89.25 88 ARG A N 1
ATOM 697 C CA . ARG A 1 88 ? -18.669 0.038 6.944 1.00 89.25 88 ARG A CA 1
ATOM 698 C C . ARG A 1 88 ? -18.082 1.406 7.222 1.00 89.25 88 ARG A C 1
ATOM 700 O O . ARG A 1 88 ? -18.620 2.144 8.045 1.00 89.25 88 ARG A O 1
ATOM 707 N N . ILE A 1 89 ? -17.010 1.749 6.517 1.00 88.62 89 ILE A N 1
ATOM 708 C CA . ILE A 1 89 ? -16.387 3.073 6.517 1.00 88.62 89 ILE A CA 1
ATOM 709 C C . ILE A 1 89 ? -16.668 3.709 5.161 1.00 88.62 89 ILE A C 1
ATOM 711 O O . ILE A 1 89 ? -16.036 3.389 4.150 1.00 88.62 89 ILE A O 1
ATOM 715 N N . ILE A 1 90 ? -17.654 4.596 5.147 1.00 87.25 90 ILE A N 1
ATOM 716 C CA . ILE A 1 90 ? -18.197 5.215 3.942 1.00 87.25 90 ILE A CA 1
ATOM 717 C C . ILE A 1 90 ? -17.647 6.635 3.838 1.00 87.25 90 ILE A C 1
ATOM 719 O O . ILE A 1 90 ? -17.896 7.468 4.712 1.00 87.25 90 ILE A O 1
ATOM 723 N N . ASP A 1 91 ? -16.939 6.908 2.749 1.00 80.50 91 ASP A N 1
ATOM 724 C CA . ASP A 1 91 ? -16.438 8.229 2.383 1.00 80.50 91 ASP A CA 1
ATOM 725 C C . ASP A 1 91 ? -17.126 8.741 1.116 1.00 80.50 91 ASP A C 1
ATOM 727 O O . ASP A 1 91 ? -17.916 8.049 0.477 1.00 80.50 91 ASP A O 1
ATOM 731 N N . ARG A 1 92 ? -16.784 9.971 0.718 1.00 75.00 92 ARG A N 1
ATOM 732 C CA . ARG A 1 92 ? -17.193 10.538 -0.576 1.00 75.00 92 ARG A CA 1
ATOM 733 C C . ARG A 1 92 ? -16.762 9.661 -1.757 1.00 75.00 92 ARG A C 1
ATOM 735 O O . ARG A 1 92 ? -17.492 9.569 -2.737 1.00 75.00 92 ARG A O 1
ATOM 742 N N . ASP A 1 93 ? -15.570 9.081 -1.658 1.00 71.75 93 ASP A N 1
ATOM 743 C CA . ASP A 1 93 ? -14.844 8.516 -2.798 1.00 71.75 93 ASP A CA 1
ATOM 744 C C . ASP A 1 93 ? -14.864 6.978 -2.806 1.00 71.75 93 ASP A C 1
ATOM 746 O O . ASP A 1 93 ? -14.291 6.351 -3.691 1.00 71.75 93 ASP A O 1
ATOM 750 N N . GLY A 1 94 ? -15.535 6.359 -1.830 1.00 76.62 94 GLY A N 1
ATOM 751 C CA . GLY A 1 94 ? -15.672 4.911 -1.753 1.00 76.62 94 GLY A CA 1
ATOM 752 C C . GLY A 1 94 ? -16.149 4.420 -0.392 1.00 76.62 94 GLY A C 1
ATOM 753 O O . GLY A 1 94 ? -16.285 5.175 0.571 1.00 76.62 94 GLY A O 1
ATOM 754 N N . GLU A 1 95 ? -16.366 3.116 -0.307 1.00 82.94 95 GLU A N 1
ATOM 755 C CA . GLU A 1 95 ? -16.756 2.419 0.915 1.00 82.94 95 GLU A CA 1
ATOM 756 C C . GLU A 1 95 ? -15.792 1.253 1.149 1.00 82.94 95 GLU A C 1
ATOM 758 O O . GLU A 1 95 ? -15.461 0.503 0.227 1.00 82.94 95 GLU A O 1
ATOM 763 N N . LEU A 1 96 ? -15.309 1.154 2.387 1.00 82.31 96 LEU A N 1
ATOM 764 C CA . LEU A 1 96 ? -14.531 0.029 2.885 1.00 82.31 96 LEU A CA 1
ATOM 765 C C . LEU A 1 96 ? -15.420 -0.754 3.841 1.00 82.31 96 LEU A C 1
ATOM 767 O O . LEU A 1 96 ? -15.875 -0.203 4.845 1.00 82.31 96 LEU A O 1
ATOM 771 N N . VAL A 1 97 ? -15.650 -2.024 3.546 1.00 85.44 97 VAL A N 1
ATOM 772 C CA . VAL A 1 97 ? -16.379 -2.914 4.451 1.00 85.44 97 VAL A CA 1
ATOM 773 C C . VAL A 1 97 ? -15.383 -3.815 5.151 1.00 85.44 97 VAL A C 1
ATOM 775 O O . VAL A 1 97 ? -14.506 -4.358 4.493 1.00 85.44 97 VAL A O 1
ATOM 778 N N . ILE A 1 98 ? -15.508 -3.957 6.465 1.00 83.19 98 ILE A N 1
ATOM 779 C CA . ILE A 1 98 ? -14.610 -4.705 7.339 1.00 83.19 98 ILE A CA 1
ATOM 780 C C . ILE A 1 98 ? -15.432 -5.763 8.073 1.00 83.19 98 ILE A C 1
ATOM 782 O O . ILE A 1 98 ? -16.339 -5.451 8.841 1.00 83.19 98 ILE A O 1
ATOM 786 N N . LEU A 1 99 ? -15.088 -7.022 7.849 1.00 84.25 99 LEU A N 1
ATOM 787 C CA . LEU A 1 99 ? -15.605 -8.186 8.547 1.00 84.25 99 LEU A CA 1
ATOM 788 C C . LEU A 1 99 ? -14.625 -8.539 9.664 1.00 84.25 99 LEU A C 1
ATOM 790 O O . LEU A 1 99 ? -13.553 -9.093 9.414 1.00 84.25 99 LEU A O 1
ATOM 794 N N . THR A 1 100 ? -14.993 -8.209 10.897 1.00 79.56 100 THR A N 1
ATOM 795 C CA . THR A 1 100 ? -14.160 -8.441 12.085 1.00 79.56 100 THR A CA 1
ATOM 796 C C . THR A 1 100 ? -14.405 -9.810 12.716 1.00 79.56 100 THR A C 1
ATOM 798 O O . THR A 1 100 ? -13.657 -10.239 13.592 1.00 79.56 100 THR A O 1
ATOM 801 N N . GLY A 1 101 ? -15.506 -10.482 12.349 1.00 79.25 101 GLY A N 1
ATOM 802 C CA . GLY A 1 101 ? -15.962 -11.696 13.035 1.00 79.25 101 GLY A CA 1
ATOM 803 C C . GLY A 1 101 ? -16.251 -11.472 14.527 1.00 79.25 101 GLY A C 1
ATOM 804 O O . GLY A 1 101 ? -16.251 -12.424 15.306 1.00 79.25 101 GLY A O 1
ATOM 805 N N . GLY A 1 102 ? -16.448 -10.213 14.940 1.00 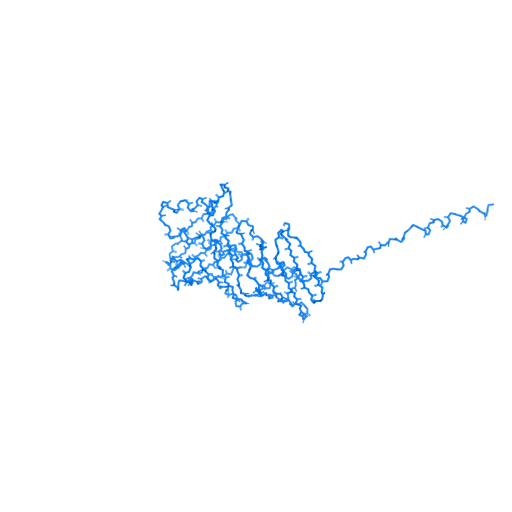77.25 102 GLY A N 1
ATOM 806 C CA . GLY A 1 102 ? -16.628 -9.813 16.336 1.00 77.25 102 GLY A CA 1
ATOM 807 C C . GLY A 1 102 ? -15.334 -9.697 17.152 1.00 77.25 102 GLY A C 1
ATOM 808 O O . GLY A 1 102 ? -15.420 -9.446 18.351 1.00 77.25 102 GLY A O 1
ATOM 809 N N . GLN A 1 103 ? -14.153 -9.853 16.545 1.00 77.00 103 GLN A N 1
ATOM 810 C CA . GLN A 1 103 ? -12.857 -9.787 17.236 1.00 77.00 103 GLN A CA 1
ATOM 811 C C . GLN A 1 103 ? -12.110 -8.481 16.917 1.00 77.00 103 GLN A C 1
ATOM 813 O O . GLN A 1 103 ? -12.193 -8.026 15.780 1.00 77.00 103 GLN A O 1
ATOM 818 N N . PRO A 1 104 ? -11.358 -7.875 17.856 1.00 72.00 104 PRO A N 1
ATOM 819 C CA . PRO A 1 104 ? -10.405 -6.794 17.564 1.00 72.00 104 PRO A CA 1
ATOM 820 C C . PRO A 1 104 ? -9.297 -7.221 16.582 1.00 72.00 104 PRO A C 1
ATOM 822 O O . PRO A 1 104 ? -8.905 -8.386 16.566 1.00 72.00 104 PRO A O 1
ATOM 825 N N . LEU A 1 105 ? -8.745 -6.288 15.792 1.00 68.44 105 LEU A N 1
ATOM 826 C CA . LEU A 1 105 ? -7.695 -6.599 14.806 1.00 68.44 105 LEU A CA 1
ATOM 827 C C . LEU A 1 105 ? -6.393 -6.899 15.517 1.00 68.44 105 LEU A C 1
ATOM 829 O O . LEU A 1 105 ? -5.583 -7.615 14.975 1.00 68.44 105 LEU A O 1
ATOM 833 N N . ALA A 1 106 ? -6.170 -6.326 16.699 1.00 66.25 106 ALA A N 1
ATOM 834 C CA . ALA A 1 106 ? -4.948 -6.535 17.471 1.00 66.25 106 ALA A CA 1
ATOM 835 C C . ALA A 1 106 ? -4.923 -7.881 18.222 1.00 66.25 106 ALA A C 1
ATOM 837 O O . ALA A 1 106 ? -3.943 -8.191 18.898 1.00 66.25 106 ALA A O 1
ATOM 838 N N . THR A 1 107 ? -5.998 -8.671 18.161 1.00 73.88 107 THR A N 1
ATOM 839 C CA . THR A 1 107 ? -6.031 -9.988 18.798 1.00 73.88 107 THR A CA 1
ATOM 840 C C . THR A 1 107 ? -5.162 -10.958 18.002 1.00 73.88 107 THR A C 1
ATOM 842 O O . THR A 1 107 ? -5.361 -11.130 16.804 1.00 73.88 107 THR A O 1
ATOM 845 N N . ASP A 1 108 ? -4.202 -11.608 18.666 1.00 69.88 108 ASP A N 1
ATOM 846 C CA . ASP A 1 108 ? -3.333 -12.594 18.017 1.00 69.88 108 ASP A CA 1
ATOM 847 C C . ASP A 1 108 ? -4.158 -13.707 17.348 1.00 69.88 108 ASP A C 1
ATOM 849 O O . ASP A 1 108 ? -5.097 -14.248 17.938 1.00 69.88 108 ASP A O 1
ATOM 853 N N . GLY A 1 109 ? -3.843 -14.005 16.087 1.00 64.62 109 GLY A N 1
ATOM 854 C CA . GLY A 1 109 ? -4.604 -14.949 15.268 1.00 64.62 109 GLY A CA 1
ATOM 855 C C . GLY A 1 109 ? -5.966 -14.440 14.776 1.00 64.62 109 GLY A C 1
ATOM 856 O O . GLY A 1 109 ? -6.669 -15.193 14.097 1.00 64.62 109 GLY A O 1
ATOM 857 N N . ALA A 1 110 ? -6.354 -13.192 15.064 1.00 70.81 110 ALA A N 1
ATOM 858 C CA . ALA A 1 110 ? -7.526 -12.589 14.443 1.00 70.81 110 ALA A CA 1
ATOM 859 C C . ALA A 1 110 ? -7.295 -12.392 12.945 1.00 70.81 110 ALA A C 1
ATOM 861 O O . ALA A 1 110 ? -6.229 -11.971 12.489 1.00 70.81 110 ALA A O 1
ATOM 862 N N . VAL A 1 111 ? -8.341 -12.694 12.185 1.00 71.19 111 VAL A N 1
ATOM 863 C CA . VAL A 1 111 ? -8.358 -12.569 10.735 1.00 71.19 111 VAL A CA 1
ATOM 864 C C . VAL A 1 111 ? -9.504 -11.644 10.376 1.00 71.19 111 VAL A C 1
ATOM 866 O O . VAL A 1 111 ? -10.667 -11.977 10.598 1.00 71.19 111 VAL A O 1
ATOM 869 N N . TRP A 1 112 ? -9.176 -10.471 9.850 1.00 73.75 112 TRP A N 1
ATOM 870 C CA . TRP A 1 112 ? -10.156 -9.515 9.355 1.00 73.75 112 TRP A CA 1
ATOM 871 C C . TRP A 1 112 ? -10.187 -9.570 7.846 1.00 73.75 112 TRP A C 1
ATOM 873 O O . TRP A 1 112 ? -9.148 -9.652 7.195 1.00 73.75 112 TRP A O 1
ATOM 883 N N . ARG A 1 113 ? -11.382 -9.499 7.281 1.00 76.12 113 ARG A N 1
ATOM 884 C CA . ARG A 1 113 ? -11.561 -9.424 5.834 1.00 76.12 113 ARG A CA 1
ATOM 885 C C . ARG A 1 113 ? -12.115 -8.064 5.492 1.00 76.12 113 ARG A C 1
ATOM 887 O O . ARG A 1 113 ? -12.978 -7.570 6.206 1.00 76.12 113 ARG A O 1
ATOM 894 N N . TYR A 1 114 ? -11.646 -7.454 4.422 1.00 72.75 114 TYR A N 1
ATOM 895 C CA . TYR A 1 114 ? -12.237 -6.226 3.936 1.00 72.75 114 TYR A CA 1
ATOM 896 C C . TYR A 1 114 ? -12.370 -6.211 2.429 1.00 72.75 114 TYR A C 1
ATOM 898 O O . TYR A 1 114 ? -11.742 -6.996 1.728 1.00 72.75 114 TYR A O 1
ATOM 906 N N . PHE A 1 115 ? -13.201 -5.307 1.936 1.00 74.69 115 PHE A N 1
ATOM 907 C CA . PHE A 1 115 ? -13.364 -5.069 0.512 1.00 74.69 115 PHE A CA 1
ATOM 908 C C . PHE A 1 115 ? -13.579 -3.586 0.253 1.00 74.69 115 PHE A C 1
ATOM 910 O O . PHE A 1 115 ? -14.286 -2.899 0.995 1.00 74.69 115 PHE A O 1
ATOM 917 N N . CYS A 1 116 ? -12.953 -3.103 -0.815 1.00 65.25 116 CYS A N 1
ATOM 918 C CA . CYS A 1 116 ? -13.165 -1.761 -1.329 1.00 65.25 116 CYS A CA 1
ATOM 919 C C . CYS A 1 116 ? -14.233 -1.813 -2.420 1.00 65.25 116 CYS A C 1
ATOM 921 O O . CYS A 1 116 ? -14.121 -2.603 -3.359 1.00 65.25 116 CYS A O 1
ATOM 923 N N . LEU A 1 117 ? -15.219 -0.919 -2.352 1.00 57.38 117 LEU A N 1
ATOM 924 C CA . LEU A 1 117 ? -16.110 -0.620 -3.476 1.00 57.38 117 LEU A CA 1
ATOM 925 C C . LEU A 1 117 ? -15.345 0.191 -4.541 1.00 57.38 117 LEU A C 1
ATOM 927 O O . LEU A 1 117 ? -15.536 1.390 -4.711 1.00 57.38 117 LEU A O 1
ATOM 931 N N . SER A 1 118 ? -14.422 -0.490 -5.216 1.00 52.91 118 SER A N 1
ATOM 932 C CA . SER A 1 118 ? -13.754 -0.105 -6.464 1.00 52.91 118 SER A CA 1
ATOM 933 C C . SER A 1 118 ? -14.342 -0.970 -7.592 1.00 52.91 118 SER A C 1
ATOM 935 O O . SER A 1 118 ? -14.884 -2.037 -7.289 1.00 52.91 118 SER A O 1
ATOM 937 N N . PRO A 1 119 ? -14.273 -0.571 -8.879 1.00 42.72 119 PRO A N 1
ATOM 938 C CA . PRO A 1 119 ? -14.738 -1.395 -10.004 1.00 42.72 119 PRO A CA 1
ATOM 939 C C . PRO A 1 119 ? -14.256 -2.857 -9.974 1.00 42.72 119 PRO A C 1
ATOM 941 O O . PRO A 1 119 ? -14.950 -3.730 -10.483 1.00 42.72 119 PRO A O 1
ATOM 944 N N . THR A 1 120 ? -13.127 -3.142 -9.321 1.00 49.88 120 THR A N 1
ATOM 945 C CA . THR A 1 120 ? -12.632 -4.497 -9.058 1.00 49.88 120 THR A CA 1
ATOM 946 C C . THR A 1 120 ? -12.869 -4.853 -7.587 1.00 49.88 120 THR A C 1
ATOM 948 O O . THR A 1 120 ? -12.076 -4.482 -6.718 1.00 49.88 120 THR A O 1
ATOM 951 N N . TYR A 1 121 ? -13.973 -5.531 -7.285 1.00 47.47 121 TYR A N 1
ATOM 952 C CA . TYR A 1 121 ? -14.326 -5.981 -5.935 1.00 47.47 121 TYR A CA 1
ATOM 953 C C . TYR A 1 121 ? -13.300 -7.023 -5.445 1.00 47.47 121 TYR A C 1
ATOM 955 O O . TYR A 1 121 ? -13.458 -8.218 -5.679 1.00 47.47 121 TYR A O 1
ATOM 963 N N . ALA A 1 122 ? -12.212 -6.581 -4.813 1.00 57.38 122 ALA A N 1
ATOM 964 C CA . ALA A 1 122 ? -11.203 -7.467 -4.243 1.00 57.38 122 ALA A CA 1
ATOM 965 C C . ALA A 1 122 ? -11.455 -7.611 -2.740 1.00 57.38 122 ALA A C 1
ATOM 967 O O . ALA A 1 122 ? -11.397 -6.630 -1.993 1.00 57.38 122 ALA A O 1
ATOM 968 N N . GLU A 1 123 ? -11.751 -8.836 -2.298 1.00 64.12 123 GLU A N 1
ATOM 969 C CA . GLU A 1 123 ? -11.628 -9.186 -0.884 1.00 64.12 123 GLU A CA 1
ATOM 970 C C . GLU A 1 123 ? -10.154 -9.037 -0.493 1.00 64.12 123 GLU A C 1
ATOM 972 O O . GLU A 1 123 ? -9.266 -9.170 -1.326 1.00 64.12 123 GLU A O 1
ATOM 977 N N . THR A 1 124 ? -9.854 -8.709 0.751 1.00 66.31 124 THR A N 1
ATOM 978 C CA . THR A 1 124 ? -8.494 -8.670 1.275 1.00 66.31 124 THR A CA 1
ATOM 979 C C . THR A 1 124 ? -8.492 -9.133 2.716 1.00 66.31 124 THR A C 1
ATOM 981 O O . THR A 1 124 ? -9.414 -8.815 3.457 1.00 66.31 124 THR A O 1
ATOM 984 N N . THR A 1 125 ? -7.481 -9.905 3.119 1.00 64.88 125 THR A N 1
ATOM 985 C CA . THR A 1 125 ? -7.403 -10.450 4.476 1.00 64.88 125 THR A CA 1
ATOM 986 C C . THR A 1 125 ? -6.248 -9.823 5.255 1.00 64.88 125 THR A C 1
ATOM 988 O O . THR A 1 125 ? -5.095 -9.943 4.855 1.00 64.88 125 THR A O 1
ATOM 991 N N . ILE A 1 126 ? -6.535 -9.200 6.397 1.00 65.81 126 ILE A N 1
ATOM 992 C CA . ILE A 1 126 ? -5.526 -8.844 7.400 1.00 65.81 126 ILE A CA 1
ATOM 993 C C . ILE A 1 126 ? -5.447 -9.985 8.404 1.00 65.81 126 ILE A C 1
ATOM 995 O O . ILE A 1 126 ? -6.427 -10.261 9.097 1.00 65.81 126 ILE A O 1
ATOM 999 N N . ALA A 1 127 ? -4.289 -10.627 8.507 1.00 61.06 127 ALA A N 1
ATOM 1000 C CA . ALA A 1 127 ? -3.978 -11.492 9.632 1.00 61.06 127 ALA A CA 1
ATOM 1001 C C . ALA A 1 127 ? -3.195 -10.679 10.666 1.00 61.06 127 ALA A C 1
ATOM 1003 O O . ALA A 1 127 ? -2.164 -10.075 10.361 1.00 61.06 127 ALA A O 1
ATOM 1004 N N . CYS A 1 128 ? -3.675 -10.655 11.903 1.00 61.19 128 CYS A N 1
ATOM 1005 C CA . CYS A 1 128 ? -2.881 -10.102 12.983 1.00 61.19 128 CYS A CA 1
ATOM 1006 C C . CYS A 1 128 ? -1.800 -11.092 13.391 1.00 61.19 128 CYS A C 1
ATOM 1008 O O . CYS A 1 128 ? -2.092 -12.245 13.720 1.00 61.19 128 CYS A O 1
ATOM 1010 N N . ARG A 1 129 ? -0.559 -10.615 13.417 1.00 56.66 129 ARG A N 1
ATOM 1011 C CA . ARG A 1 129 ? 0.543 -11.305 14.066 1.00 56.66 129 ARG A CA 1
ATOM 1012 C C . ARG A 1 129 ? 1.238 -10.307 14.971 1.00 56.66 129 ARG A C 1
ATOM 1014 O O . ARG A 1 129 ? 1.966 -9.440 14.498 1.00 56.66 129 ARG A O 1
ATOM 1021 N N . THR A 1 130 ? 1.021 -10.424 16.276 1.00 51.38 130 THR A N 1
ATOM 1022 C CA . THR A 1 130 ? 1.781 -9.624 17.236 1.00 51.38 130 THR A CA 1
ATOM 1023 C C . THR A 1 130 ? 3.214 -10.161 17.258 1.00 51.38 130 THR A C 1
ATOM 1025 O O . THR A 1 130 ? 3.488 -11.273 17.701 1.00 51.38 130 THR A O 1
ATOM 1028 N N . ASN A 1 131 ? 4.161 -9.397 16.718 1.00 48.22 131 ASN A N 1
ATOM 1029 C CA . ASN A 1 131 ? 5.586 -9.752 16.715 1.00 48.22 131 ASN A CA 1
ATOM 1030 C C . ASN A 1 131 ? 6.308 -9.308 18.004 1.00 48.22 131 ASN A C 1
ATOM 1032 O O . ASN A 1 131 ? 7.535 -9.297 18.046 1.00 48.22 131 ASN A O 1
ATOM 1036 N N . GLY A 1 132 ? 5.558 -8.954 19.052 1.00 46.47 132 GLY A N 1
ATOM 1037 C CA . GLY A 1 132 ? 6.084 -8.348 20.276 1.00 46.47 132 GLY A CA 1
ATOM 1038 C C . GLY A 1 132 ? 6.108 -6.816 20.253 1.00 46.47 132 GLY A C 1
ATOM 1039 O O . GLY A 1 132 ? 6.198 -6.229 21.326 1.00 46.47 132 GLY A O 1
ATOM 1040 N N . ASP A 1 133 ? 5.931 -6.188 19.083 1.00 51.56 133 ASP A N 1
ATOM 1041 C CA . ASP A 1 133 ? 5.699 -4.750 18.931 1.00 51.56 133 ASP A CA 1
ATOM 1042 C C . ASP A 1 133 ? 4.222 -4.506 18.567 1.00 51.56 133 ASP A C 1
ATOM 1044 O O . ASP A 1 133 ? 3.651 -5.161 17.695 1.00 51.56 133 ASP A O 1
ATOM 1048 N N . GLU A 1 134 ? 3.568 -3.566 19.250 1.00 50.59 134 GLU A N 1
ATOM 1049 C CA . GLU A 1 134 ? 2.098 -3.420 19.319 1.00 50.59 134 GLU A CA 1
ATOM 1050 C C . GLU A 1 134 ? 1.399 -2.982 18.005 1.00 50.59 134 GLU A C 1
ATOM 1052 O O . GLU A 1 134 ? 0.234 -2.585 18.022 1.00 50.59 134 GLU A O 1
ATOM 1057 N N . THR A 1 135 ? 2.082 -2.997 16.853 1.00 53.78 135 THR A N 1
ATOM 1058 C CA . THR A 1 135 ? 1.635 -2.272 15.642 1.00 53.78 135 THR A CA 1
ATOM 1059 C C . THR A 1 135 ? 1.868 -2.981 14.295 1.00 53.78 135 THR A C 1
ATOM 1061 O O . THR A 1 135 ? 1.634 -2.384 13.241 1.00 53.78 135 THR A O 1
ATOM 1064 N N . ALA A 1 136 ? 2.273 -4.256 14.281 1.00 53.56 136 ALA A N 1
ATOM 1065 C CA . ALA A 1 136 ? 2.481 -5.010 13.037 1.00 53.56 136 ALA A CA 1
ATOM 1066 C C . ALA A 1 136 ? 1.201 -5.720 12.545 1.00 53.56 136 ALA A C 1
ATOM 1068 O O . ALA A 1 136 ? 0.567 -6.461 13.298 1.00 53.56 136 ALA A O 1
ATOM 1069 N N . TYR A 1 137 ? 0.831 -5.519 11.272 1.00 60.47 137 TYR A N 1
ATOM 1070 C CA . TYR A 1 137 ? -0.344 -6.134 10.644 1.00 60.47 137 TYR A CA 1
ATOM 1071 C C . TYR A 1 137 ? 0.048 -6.852 9.336 1.00 60.47 137 TYR A C 1
ATOM 1073 O O . TYR A 1 137 ? 0.378 -6.236 8.324 1.00 60.47 137 TYR A O 1
ATOM 1081 N N . ASP A 1 138 ? -0.025 -8.181 9.300 1.00 61.69 138 ASP A N 1
ATOM 1082 C CA . ASP A 1 138 ? 0.297 -8.939 8.086 1.00 61.69 138 ASP A CA 1
ATOM 1083 C C . ASP A 1 138 ? -0.933 -8.987 7.156 1.00 61.69 138 ASP A C 1
ATOM 1085 O O . ASP A 1 138 ? -1.818 -9.834 7.292 1.00 61.69 138 ASP A O 1
ATOM 1089 N N . LEU A 1 139 ? -1.021 -8.058 6.198 1.00 60.38 139 LEU A N 1
ATOM 1090 C CA . LEU A 1 139 ? -2.096 -8.030 5.196 1.00 60.38 139 LEU A CA 1
ATOM 1091 C C . LEU A 1 139 ? -1.775 -8.878 3.961 1.00 60.38 139 LEU A C 1
ATOM 1093 O O . LEU A 1 139 ? -0.990 -8.466 3.115 1.00 60.38 139 LEU A O 1
ATOM 1097 N N . ARG A 1 140 ? -2.519 -9.963 3.747 1.00 61.44 140 ARG A N 1
ATOM 1098 C CA . ARG A 1 140 ? -2.413 -10.787 2.536 1.00 61.44 140 ARG A CA 1
ATOM 1099 C C . ARG A 1 140 ? -3.515 -10.446 1.529 1.00 61.44 140 ARG A C 1
ATOM 1101 O O . ARG A 1 140 ? -4.707 -10.554 1.835 1.00 61.44 140 ARG A O 1
ATOM 1108 N N . LEU A 1 141 ? -3.114 -10.066 0.313 1.00 57.44 141 LEU A N 1
ATOM 1109 C CA . LEU A 1 141 ? -4.031 -9.899 -0.818 1.00 57.44 141 LEU A CA 1
ATOM 1110 C C . LEU A 1 141 ? -4.432 -11.295 -1.369 1.00 57.44 141 LEU A C 1
ATOM 1112 O O . LEU A 1 141 ? -3.561 -12.137 -1.566 1.00 57.44 141 LEU A O 1
ATOM 1116 N N . PRO A 1 142 ? -5.729 -11.596 -1.570 1.00 41.69 142 PRO A N 1
ATOM 1117 C CA . PRO A 1 142 ? -6.235 -12.938 -1.876 1.00 41.69 142 PRO A CA 1
ATOM 1118 C C . PRO A 1 142 ? -6.453 -13.213 -3.370 1.00 41.69 142 PRO A C 1
ATOM 1120 O O . PRO A 1 142 ? -7.065 -14.224 -3.706 1.00 41.69 142 PRO A O 1
ATOM 1123 N N . ASP A 1 143 ? -5.955 -12.368 -4.273 1.00 47.41 143 ASP A N 1
ATOM 1124 C CA . ASP A 1 143 ? -6.025 -12.625 -5.721 1.00 47.41 143 ASP A CA 1
ATOM 1125 C C . ASP A 1 143 ? -5.078 -13.750 -6.187 1.00 47.41 143 ASP A C 1
ATOM 1127 O O . ASP A 1 143 ? -5.109 -14.152 -7.348 1.00 47.41 143 ASP A O 1
ATOM 1131 N N . GLY A 1 144 ? -4.271 -14.302 -5.271 1.00 46.19 144 GLY A N 1
ATOM 1132 C CA . GLY A 1 144 ? -3.370 -15.423 -5.533 1.00 46.19 144 GLY A CA 1
ATOM 1133 C C . GLY A 1 144 ? -2.082 -15.028 -6.256 1.00 46.19 144 GLY A C 1
ATOM 1134 O O . GLY A 1 144 ? -1.289 -15.912 -6.573 1.00 46.19 144 GLY A O 1
ATOM 1135 N N . GLY A 1 145 ? -1.853 -13.731 -6.492 1.00 54.50 145 GLY A N 1
ATOM 1136 C CA . GLY A 1 145 ? -0.664 -13.225 -7.176 1.00 54.50 145 GLY A CA 1
ATOM 1137 C C . GLY A 1 145 ? 0.451 -12.735 -6.251 1.00 54.50 145 GLY A C 1
ATOM 1138 O O . GLY A 1 145 ? 1.569 -12.562 -6.730 1.00 54.50 145 GLY A O 1
ATOM 1139 N N . GLY A 1 146 ? 0.184 -12.507 -4.954 1.00 64.81 146 GLY A N 1
ATOM 1140 C CA . GLY A 1 146 ? 1.147 -11.871 -4.049 1.00 64.81 146 GLY A CA 1
ATOM 1141 C C . GLY A 1 146 ? 0.940 -12.047 -2.547 1.00 64.81 146 GLY A C 1
ATOM 1142 O O . GLY A 1 146 ? -0.177 -12.180 -2.057 1.00 64.81 146 GLY A O 1
ATOM 1143 N N . GLU A 1 147 ? 2.044 -11.969 -1.806 1.00 77.00 147 GLU A N 1
ATOM 1144 C CA . GLU A 1 147 ? 2.086 -11.866 -0.347 1.00 77.00 147 GLU A CA 1
ATOM 1145 C C . GLU A 1 147 ? 2.679 -10.504 0.014 1.00 77.00 147 GLU A C 1
ATOM 1147 O O . GLU A 1 147 ? 3.867 -10.275 -0.209 1.00 77.00 147 GLU A O 1
ATOM 1152 N N . LEU A 1 148 ? 1.858 -9.596 0.543 1.00 78.81 148 LEU A N 1
ATOM 1153 C CA . LEU A 1 148 ? 2.306 -8.317 1.090 1.00 78.81 148 LEU A CA 1
ATOM 1154 C C . LEU A 1 148 ? 2.274 -8.364 2.627 1.00 78.81 148 LEU A C 1
ATOM 1156 O O . LEU A 1 148 ? 1.553 -9.158 3.225 1.00 78.81 148 LEU A O 1
ATOM 1160 N N . THR A 1 149 ? 3.059 -7.509 3.271 1.00 80.25 149 THR A N 1
ATOM 1161 C CA . THR A 1 149 ? 3.066 -7.313 4.729 1.00 80.25 149 THR A CA 1
ATOM 1162 C C . THR A 1 149 ? 3.142 -5.819 5.023 1.00 80.25 149 THR A C 1
ATOM 1164 O O . THR A 1 149 ? 3.940 -5.126 4.392 1.00 80.25 149 THR A O 1
ATOM 1167 N N . PHE A 1 150 ? 2.334 -5.327 5.975 1.00 81.00 150 PHE A N 1
ATOM 1168 C CA . PHE A 1 150 ? 2.189 -3.900 6.286 1.00 81.00 150 PHE A CA 1
ATOM 1169 C C . PHE A 1 150 ? 2.414 -3.641 7.779 1.00 81.00 150 PHE A C 1
ATOM 1171 O O . PHE A 1 150 ? 1.560 -3.884 8.627 1.00 81.00 150 PHE A O 1
ATOM 1178 N N . THR A 1 151 ? 3.546 -3.052 8.128 1.00 80.88 151 THR A N 1
ATOM 1179 C CA . THR A 1 151 ? 3.821 -2.673 9.518 1.00 80.88 151 THR A CA 1
ATOM 1180 C C . THR A 1 151 ? 3.439 -1.216 9.733 1.00 80.88 151 THR A C 1
ATOM 1182 O O . THR A 1 151 ? 3.960 -0.343 9.038 1.00 80.88 151 THR A O 1
ATOM 1185 N N . ALA A 1 152 ? 2.536 -0.935 10.676 1.00 78.69 152 ALA A N 1
ATOM 1186 C CA . ALA A 1 152 ? 2.166 0.438 10.996 1.00 78.69 152 ALA A CA 1
ATOM 1187 C C . ALA A 1 152 ? 3.192 1.073 11.930 1.00 78.69 152 ALA A C 1
ATOM 1189 O O . ALA A 1 152 ? 3.631 0.464 12.898 1.00 78.69 152 ALA A O 1
ATOM 1190 N N . VAL A 1 153 ? 3.521 2.332 11.672 1.00 76.12 153 VAL A N 1
ATOM 1191 C CA . VAL A 1 153 ? 4.284 3.179 12.582 1.00 76.12 153 VAL A CA 1
ATOM 1192 C C . VAL A 1 153 ? 3.432 4.403 12.886 1.00 76.12 153 VAL A C 1
ATOM 1194 O O . VAL A 1 153 ? 2.959 5.101 11.986 1.00 76.12 153 VAL A O 1
ATOM 1197 N N . PHE A 1 154 ? 3.238 4.664 14.176 1.00 71.00 154 PHE A N 1
ATOM 1198 C CA . PHE A 1 154 ? 2.605 5.880 14.677 1.00 71.00 154 PHE A CA 1
ATOM 1199 C C . PHE A 1 154 ? 3.699 6.754 15.291 1.00 71.00 154 PHE A C 1
ATOM 1201 O O . PHE A 1 154 ? 4.020 6.588 16.470 1.00 71.00 154 PHE A O 1
ATOM 1208 N N . PRO A 1 155 ? 4.335 7.656 14.523 1.00 60.97 155 PRO A N 1
ATOM 1209 C CA . PRO A 1 155 ? 5.282 8.585 15.115 1.00 60.97 155 PRO A CA 1
ATOM 1210 C C . PRO A 1 155 ? 4.565 9.373 16.217 1.00 60.97 155 PRO A C 1
ATOM 1212 O O . PRO A 1 155 ? 3.414 9.766 16.047 1.00 60.97 155 PRO A O 1
ATOM 1215 N N . GLY A 1 156 ? 5.234 9.630 17.342 1.00 51.19 156 GLY A N 1
ATOM 1216 C CA . GLY A 1 156 ? 4.699 10.421 18.459 1.00 51.19 156 GLY A CA 1
ATOM 1217 C C . GLY A 1 156 ? 4.521 11.911 18.135 1.00 51.19 156 GLY A C 1
ATOM 1218 O O . GLY A 1 156 ? 4.895 12.765 18.934 1.00 51.19 156 GLY A O 1
ATOM 1219 N N . ARG A 1 157 ? 4.024 12.241 16.940 1.00 51.56 157 ARG A N 1
ATOM 1220 C CA . ARG A 1 157 ? 3.712 13.595 16.503 1.00 51.56 157 ARG A CA 1
ATOM 1221 C C . ARG A 1 157 ? 2.243 13.873 16.768 1.00 51.56 157 ARG A C 1
ATOM 1223 O O . ARG A 1 157 ? 1.365 13.091 16.415 1.00 51.56 157 ARG A O 1
ATOM 1230 N N . THR A 1 158 ? 1.986 15.030 17.357 1.00 51.47 158 THR A N 1
ATOM 1231 C CA . THR A 1 158 ? 0.673 15.657 17.323 1.00 51.47 158 THR A CA 1
ATOM 1232 C C . THR A 1 158 ? 0.339 15.905 15.855 1.00 51.47 158 THR A C 1
ATOM 1234 O O . THR A 1 158 ? 1.075 16.616 15.173 1.00 51.47 158 THR A O 1
ATOM 1237 N N . GLN A 1 159 ? -0.717 15.271 15.347 1.00 53.12 159 GLN A N 1
ATOM 1238 C CA . GLN A 1 159 ? -1.280 15.621 14.045 1.00 53.12 159 GLN A CA 1
ATOM 1239 C C . GLN A 1 159 ? -1.607 17.120 14.084 1.00 53.12 159 GLN A C 1
ATOM 1241 O O . GLN A 1 159 ? -2.261 17.563 15.028 1.00 53.12 159 GLN A O 1
ATOM 1246 N N . GLU A 1 160 ? -1.093 17.906 13.135 1.00 48.53 160 GLU A N 1
ATOM 1247 C CA . GLU A 1 160 ? -1.500 19.309 13.026 1.00 48.53 160 GLU A CA 1
ATOM 1248 C C . GLU A 1 160 ? -3.014 19.365 12.791 1.00 48.53 160 GLU A C 1
ATOM 1250 O O . GLU A 1 160 ? -3.555 18.544 12.044 1.00 48.53 160 GLU A O 1
ATOM 1255 N N . ASP A 1 161 ? -3.695 20.314 13.439 1.00 41.47 161 ASP A N 1
ATOM 1256 C CA . ASP A 1 161 ? -5.118 20.559 13.212 1.00 41.47 161 ASP A CA 1
ATOM 1257 C C . ASP A 1 161 ? -5.354 20.789 11.708 1.00 41.47 161 ASP A C 1
ATOM 1259 O O . ASP A 1 161 ? -4.874 21.762 11.123 1.00 41.47 161 ASP A O 1
ATOM 1263 N N . GLY A 1 162 ? -6.075 19.875 11.057 1.00 49.81 162 GLY A N 1
ATOM 1264 C CA . GLY A 1 162 ? -6.264 19.892 9.609 1.00 49.81 162 GLY A CA 1
ATOM 1265 C C . GLY A 1 162 ? -7.168 18.767 9.103 1.00 49.81 162 GLY A C 1
ATOM 1266 O O . GLY A 1 162 ? -7.442 17.796 9.800 1.00 49.81 162 GLY A O 1
ATOM 1267 N N . ALA A 1 163 ? -7.641 18.901 7.859 1.00 49.09 163 ALA A N 1
ATOM 1268 C CA . ALA A 1 163 ? -8.605 17.998 7.215 1.00 49.09 163 ALA A CA 1
ATOM 1269 C C . ALA A 1 163 ? -8.002 16.672 6.700 1.00 49.09 163 ALA A C 1
ATOM 1271 O O . ALA A 1 163 ? -8.596 16.013 5.841 1.00 49.09 163 ALA A O 1
ATOM 1272 N N . THR A 1 164 ? -6.801 16.296 7.141 1.00 53.38 164 THR A N 1
ATOM 1273 C CA . THR A 1 164 ? -6.085 15.136 6.607 1.00 53.38 164 THR A CA 1
ATOM 1274 C C . THR A 1 164 ? -6.725 13.851 7.120 1.00 53.38 164 THR A C 1
ATOM 1276 O O . THR A 1 164 ? -6.493 13.411 8.244 1.00 53.38 164 THR A O 1
ATOM 1279 N N . ARG A 1 165 ? -7.572 13.268 6.264 1.00 60.47 165 ARG A N 1
ATOM 1280 C CA . ARG A 1 165 ? -8.161 11.937 6.422 1.00 60.47 165 ARG A CA 1
ATOM 1281 C C . ARG A 1 165 ? -7.026 10.933 6.611 1.00 60.47 165 ARG A C 1
ATOM 1283 O O . ARG A 1 165 ? -6.233 10.765 5.693 1.00 60.47 165 ARG A O 1
ATOM 1290 N N . TYR A 1 166 ? -6.989 10.267 7.765 1.00 66.69 166 TYR A N 1
ATOM 1291 C CA . TYR A 1 166 ? -6.055 9.180 8.084 1.00 66.69 166 TYR A CA 1
ATOM 1292 C C . TYR A 1 166 ? -4.579 9.610 8.186 1.00 66.69 166 TYR A C 1
ATOM 1294 O O . TYR A 1 166 ? -3.951 9.971 7.193 1.00 66.69 166 TYR A O 1
ATOM 1302 N N . TRP A 1 167 ? -3.978 9.499 9.376 1.00 76.50 167 TRP A N 1
ATOM 1303 C CA . TRP A 1 167 ? -2.533 9.682 9.555 1.00 76.50 167 TRP A CA 1
ATOM 1304 C C . TRP A 1 167 ? -1.899 8.442 10.191 1.00 76.50 167 TRP A C 1
ATOM 1306 O O . TRP A 1 167 ? -2.058 8.195 11.387 1.00 76.50 167 TRP A O 1
ATOM 1316 N N . CYS A 1 168 ? -1.188 7.666 9.377 1.00 79.62 168 CYS A N 1
ATOM 1317 C CA . CYS A 1 168 ? -0.215 6.670 9.806 1.00 79.62 168 CYS A CA 1
ATOM 1318 C C . CYS A 1 168 ? 0.892 6.519 8.753 1.00 79.62 168 CYS A C 1
ATOM 1320 O O . CYS A 1 168 ? 0.695 6.799 7.564 1.00 79.62 168 CYS A O 1
ATOM 1322 N N . GLU A 1 169 ? 2.066 6.080 9.201 1.00 86.12 169 GLU A N 1
ATOM 1323 C CA . GLU A 1 169 ? 3.123 5.608 8.312 1.00 86.12 169 GLU A CA 1
ATOM 1324 C C . GLU A 1 169 ? 2.999 4.087 8.189 1.00 86.12 169 GLU A C 1
ATOM 1326 O O . GLU A 1 169 ? 2.763 3.407 9.189 1.00 86.12 169 GLU A O 1
ATOM 1331 N N . LEU A 1 170 ? 3.151 3.546 6.981 1.00 87.00 170 LEU A N 1
ATOM 1332 C CA . LEU A 1 170 ? 3.220 2.102 6.764 1.00 87.00 170 LEU A CA 1
ATOM 1333 C C . LEU A 1 170 ? 4.570 1.725 6.153 1.00 87.00 170 LEU A C 1
ATOM 1335 O O . LEU A 1 170 ? 5.054 2.376 5.225 1.00 87.00 170 LEU A O 1
ATOM 1339 N N . SER A 1 171 ? 5.151 0.643 6.656 1.00 89.12 171 SER A N 1
ATOM 1340 C CA . SER A 1 171 ? 6.268 -0.066 6.041 1.00 89.12 171 SER A CA 1
ATOM 1341 C C . SER A 1 171 ? 5.743 -1.289 5.301 1.00 89.12 171 SER A C 1
ATOM 1343 O O . SER A 1 171 ? 5.083 -2.129 5.912 1.00 89.12 171 SER A O 1
ATOM 1345 N N . LEU A 1 172 ? 6.021 -1.388 4.003 1.00 89.19 172 LEU A N 1
ATOM 1346 C CA . LEU A 1 172 ? 5.550 -2.484 3.159 1.00 89.19 172 LEU A CA 1
ATOM 1347 C C . LEU A 1 172 ? 6.706 -3.379 2.725 1.00 89.19 172 LEU A C 1
ATOM 1349 O O . LEU A 1 172 ? 7.759 -2.893 2.312 1.00 89.19 172 LEU A O 1
ATOM 1353 N N . THR A 1 173 ? 6.473 -4.687 2.755 1.00 90.00 173 THR A N 1
ATOM 1354 C CA . THR A 1 173 ? 7.361 -5.710 2.184 1.00 90.00 173 THR A CA 1
ATOM 1355 C C . THR A 1 173 ? 6.536 -6.763 1.450 1.00 90.00 173 THR A C 1
ATOM 1357 O O . THR A 1 173 ? 5.314 -6.804 1.606 1.00 90.00 173 THR A O 1
ATOM 1360 N N . GLY A 1 174 ? 7.192 -7.597 0.641 1.00 88.50 174 GLY A N 1
ATOM 1361 C CA . GLY A 1 174 ? 6.544 -8.709 -0.046 1.00 88.50 174 GLY A CA 1
ATOM 1362 C C . GLY A 1 174 ? 6.609 -8.629 -1.567 1.00 88.50 174 GLY A C 1
ATOM 1363 O O . GLY A 1 174 ? 7.489 -7.991 -2.139 1.00 88.50 174 GLY A O 1
ATOM 1364 N N . SER A 1 175 ? 5.696 -9.316 -2.239 1.00 88.81 175 SER A N 1
ATOM 1365 C CA . SER A 1 175 ? 5.632 -9.385 -3.704 1.00 88.81 175 SER A CA 1
ATOM 1366 C C . SER A 1 175 ? 4.197 -9.565 -4.174 1.00 88.81 175 SER A C 1
ATOM 1368 O O . SER A 1 175 ? 3.331 -9.930 -3.380 1.00 88.81 175 SER A O 1
ATOM 1370 N N . GLY A 1 176 ? 3.932 -9.298 -5.448 1.00 85.50 176 GLY A N 1
ATOM 1371 C CA . GLY A 1 176 ? 2.615 -9.520 -6.019 1.00 85.50 176 GLY A CA 1
ATOM 1372 C C . GLY A 1 176 ? 2.529 -9.323 -7.517 1.00 85.50 176 GLY A C 1
ATOM 1373 O O . GLY A 1 176 ? 3.537 -9.122 -8.192 1.00 85.50 176 GLY A O 1
ATOM 1374 N N . ALA A 1 177 ? 1.303 -9.376 -8.022 1.00 84.62 177 ALA A N 1
ATOM 1375 C CA . ALA A 1 177 ? 0.977 -9.101 -9.410 1.00 84.62 177 ALA A CA 1
ATOM 1376 C C . ALA A 1 177 ? -0.064 -7.982 -9.494 1.00 84.62 177 ALA A C 1
ATOM 1378 O O . ALA A 1 177 ? -0.877 -7.799 -8.588 1.00 84.62 177 ALA A O 1
ATOM 1379 N N . CYS A 1 178 ? -0.028 -7.208 -10.573 1.00 80.81 178 CYS A N 1
ATOM 1380 C CA . CYS A 1 178 ? -1.099 -6.282 -10.903 1.00 80.81 178 CYS A CA 1
ATOM 1381 C C . CYS A 1 178 ? -2.207 -7.058 -11.628 1.00 80.81 178 CYS A C 1
ATOM 1383 O O . CYS A 1 178 ? -1.908 -7.777 -12.584 1.00 80.81 178 CYS A O 1
ATOM 1385 N N . PRO A 1 179 ? -3.481 -6.913 -11.225 1.00 70.50 179 PRO A N 1
ATOM 1386 C CA . PRO A 1 179 ? -4.594 -7.498 -11.964 1.00 70.50 179 PRO A CA 1
ATOM 1387 C C . PRO A 1 179 ? -4.606 -7.012 -13.419 1.00 70.50 179 PRO A C 1
ATOM 1389 O O . PRO A 1 179 ? -4.404 -5.823 -13.657 1.00 70.50 179 PRO A O 1
ATOM 1392 N N . ALA A 1 180 ? -4.914 -7.894 -14.376 1.00 65.25 180 ALA A N 1
ATOM 1393 C CA . ALA A 1 180 ? -4.922 -7.561 -15.807 1.00 65.25 180 ALA A CA 1
ATOM 1394 C C . ALA A 1 180 ? -5.840 -6.367 -16.153 1.00 65.25 180 ALA A C 1
ATOM 1396 O O . ALA A 1 180 ? -5.507 -5.539 -16.991 1.00 65.25 180 ALA A O 1
ATOM 1397 N N . GLU A 1 181 ? -6.972 -6.212 -15.454 1.00 62.16 181 GLU A N 1
ATOM 1398 C CA . GLU A 1 181 ? -7.888 -5.067 -15.627 1.00 62.16 181 GLU A CA 1
ATOM 1399 C C . GLU A 1 181 ? -7.327 -3.740 -15.078 1.00 62.16 181 GLU A C 1
ATOM 1401 O O . GLU A 1 181 ? -7.825 -2.660 -15.400 1.00 62.16 181 GLU A O 1
ATOM 1406 N N . LYS A 1 182 ? -6.301 -3.813 -14.223 1.00 61.62 182 LYS A N 1
ATOM 1407 C CA . LYS A 1 182 ? -5.618 -2.673 -13.606 1.00 61.62 182 LYS A CA 1
ATOM 1408 C C . LYS A 1 182 ? -4.290 -2.352 -14.280 1.00 61.62 182 LYS A C 1
ATOM 1410 O O . LYS A 1 182 ? -3.558 -1.518 -13.745 1.00 61.62 182 LYS A O 1
ATOM 1415 N N . ASP A 1 183 ? -3.965 -2.933 -15.425 1.00 65.75 183 ASP A N 1
ATOM 1416 C CA . ASP A 1 183 ? -2.842 -2.428 -16.197 1.00 65.75 183 ASP A CA 1
ATOM 1417 C C . ASP A 1 183 ? -3.300 -1.397 -17.241 1.00 65.75 183 ASP A C 1
ATOM 1419 O O . ASP A 1 183 ? -4.223 -1.630 -18.017 1.00 65.75 183 ASP A O 1
ATOM 1423 N N . LEU A 1 184 ? -2.690 -0.208 -17.212 1.00 68.88 184 LEU A N 1
ATOM 1424 C CA . LEU A 1 184 ? -3.017 0.896 -18.128 1.00 68.88 184 LEU A CA 1
ATOM 1425 C C . LEU A 1 184 ? -2.229 0.835 -19.437 1.00 68.88 184 LEU A C 1
ATOM 1427 O O . LEU A 1 184 ? -2.552 1.582 -20.363 1.00 68.88 184 LEU A O 1
ATOM 1431 N N . TYR A 1 185 ? -1.183 0.012 -19.495 1.00 79.94 185 TYR A N 1
ATOM 1432 C CA . TYR A 1 185 ? -0.141 0.120 -20.512 1.00 79.94 185 TYR A CA 1
ATOM 1433 C C . TYR A 1 185 ? -0.027 -1.106 -21.425 1.00 79.94 185 TYR A C 1
ATOM 1435 O O . TYR A 1 185 ? 0.773 -1.073 -22.356 1.00 79.94 185 TYR A O 1
ATOM 1443 N N . GLY A 1 186 ? -0.877 -2.118 -21.238 1.00 79.00 186 GLY A N 1
ATOM 1444 C CA . GLY A 1 186 ? -1.023 -3.255 -22.149 1.00 79.00 186 GLY A CA 1
ATOM 1445 C C . GLY A 1 186 ? -0.131 -4.457 -21.829 1.00 79.00 186 GLY A C 1
ATOM 1446 O O . GLY A 1 186 ? 0.051 -5.310 -22.689 1.00 79.00 186 GLY A O 1
ATOM 1447 N N . PHE A 1 187 ? 0.419 -4.537 -20.622 1.00 84.19 187 PHE A N 1
ATOM 1448 C CA . PHE A 1 187 ? 1.083 -5.722 -20.100 1.00 84.19 187 PHE A CA 1
ATOM 1449 C C . PHE A 1 187 ? 0.061 -6.848 -19.880 1.00 84.19 187 PHE A C 1
ATOM 1451 O O . PHE A 1 187 ? -0.907 -6.698 -19.132 1.00 84.19 187 PHE A O 1
ATOM 1458 N N . ASP A 1 188 ? 0.314 -8.004 -20.494 1.00 84.44 188 ASP A N 1
ATOM 1459 C CA . ASP A 1 188 ? -0.442 -9.243 -20.264 1.00 84.44 188 ASP A CA 1
ATOM 1460 C C . ASP A 1 188 ? -0.345 -9.686 -18.799 1.00 84.44 188 ASP A C 1
ATOM 1462 O O . ASP A 1 188 ? -1.261 -10.283 -18.232 1.00 84.44 188 ASP A O 1
ATOM 1466 N N . GLU A 1 189 ? 0.820 -9.435 -18.209 1.00 86.94 189 GLU A N 1
ATOM 1467 C CA . GLU A 1 189 ? 1.155 -9.765 -16.840 1.00 86.94 189 GLU A CA 1
ATOM 1468 C C . GLU A 1 189 ? 2.168 -8.748 -16.320 1.00 86.94 189 GLU A C 1
ATOM 1470 O O . GLU A 1 189 ? 3.141 -8.423 -16.998 1.00 86.94 189 GLU A O 1
ATOM 1475 N N . LEU A 1 190 ? 1.958 -8.265 -15.098 1.00 89.81 190 LEU A N 1
ATOM 1476 C CA . LEU A 1 190 ? 2.902 -7.399 -14.406 1.00 89.81 190 LEU A CA 1
ATOM 1477 C C . LEU A 1 190 ? 3.064 -7.892 -12.975 1.00 89.81 190 LEU A C 1
ATOM 1479 O O . LEU A 1 190 ? 2.102 -7.912 -12.208 1.00 89.81 190 LEU A O 1
ATOM 1483 N N . ARG A 1 191 ? 4.287 -8.259 -12.606 1.00 91.06 191 ARG A N 1
ATOM 1484 C CA . ARG A 1 191 ? 4.673 -8.681 -11.260 1.00 91.06 191 ARG A CA 1
ATOM 1485 C C . ARG A 1 191 ? 5.641 -7.684 -10.647 1.00 91.06 191 ARG A C 1
ATOM 1487 O O . ARG A 1 191 ? 6.392 -7.012 -11.351 1.00 91.06 191 ARG A O 1
ATOM 1494 N N . TYR A 1 192 ? 5.629 -7.606 -9.325 1.00 92.19 192 TYR A N 1
ATOM 1495 C CA . TYR A 1 192 ? 6.545 -6.783 -8.553 1.00 92.19 192 TYR A CA 1
ATOM 1496 C C . TYR A 1 192 ? 7.058 -7.529 -7.322 1.00 92.19 192 TYR A C 1
ATOM 1498 O O . TYR A 1 192 ? 6.360 -8.348 -6.716 1.00 92.19 192 TYR A O 1
ATOM 1506 N N . ARG A 1 193 ? 8.275 -7.193 -6.906 1.00 94.75 193 ARG A N 1
ATOM 1507 C CA . ARG A 1 193 ? 8.898 -7.666 -5.669 1.00 94.75 193 ARG A CA 1
ATOM 1508 C C . ARG A 1 193 ? 9.501 -6.482 -4.930 1.00 94.75 193 ARG A C 1
ATOM 1510 O O . ARG A 1 193 ? 10.318 -5.761 -5.484 1.00 94.75 193 ARG A O 1
ATOM 1517 N N . ILE A 1 194 ? 9.113 -6.296 -3.674 1.00 95.19 194 ILE A N 1
ATOM 1518 C CA . ILE A 1 194 ? 9.681 -5.271 -2.800 1.00 95.19 194 ILE A CA 1
ATOM 1519 C C . ILE A 1 194 ? 11.034 -5.775 -2.301 1.00 95.19 194 ILE A C 1
ATOM 1521 O O . ILE A 1 194 ? 11.099 -6.730 -1.524 1.00 95.19 194 ILE A O 1
ATOM 1525 N N . THR A 1 195 ? 12.113 -5.151 -2.765 1.00 96.75 195 THR A N 1
ATOM 1526 C CA . THR A 1 195 ? 13.495 -5.517 -2.412 1.00 96.75 195 THR A CA 1
ATOM 1527 C C . THR A 1 195 ? 14.076 -4.634 -1.315 1.00 96.75 195 THR A C 1
ATOM 1529 O O . THR A 1 195 ? 14.914 -5.097 -0.547 1.00 96.75 195 THR A O 1
ATOM 1532 N N . GLU A 1 196 ? 13.587 -3.400 -1.189 1.00 97.06 196 GLU A N 1
ATOM 1533 C CA . GLU A 1 196 ? 13.793 -2.550 -0.015 1.00 97.06 196 GLU A CA 1
ATOM 1534 C C . GLU A 1 196 ? 12.433 -2.082 0.497 1.00 97.06 196 GLU A C 1
ATOM 1536 O O . GLU A 1 196 ? 11.585 -1.681 -0.300 1.00 97.06 196 GLU A O 1
ATOM 1541 N N . THR A 1 197 ? 12.229 -2.121 1.816 1.00 94.31 197 THR A N 1
ATOM 1542 C CA . THR A 1 197 ? 10.958 -1.770 2.465 1.00 94.31 197 THR A CA 1
ATOM 1543 C C . THR A 1 197 ? 10.403 -0.448 1.946 1.00 94.31 197 THR A C 1
ATOM 1545 O O . THR A 1 197 ? 11.057 0.591 2.072 1.00 94.31 197 THR A O 1
ATOM 1548 N N . LEU A 1 198 ? 9.174 -0.469 1.421 1.00 94.31 198 LEU A N 1
ATOM 1549 C CA . LEU A 1 198 ? 8.530 0.759 0.972 1.00 94.31 198 LEU A CA 1
ATOM 1550 C C . LEU A 1 198 ? 7.989 1.542 2.163 1.00 94.31 198 LEU A C 1
ATOM 1552 O O . LEU A 1 198 ? 7.357 0.968 3.052 1.00 94.31 198 LEU A O 1
ATOM 1556 N N . LYS A 1 199 ? 8.175 2.862 2.153 1.00 93.25 199 LYS A N 1
ATOM 1557 C CA . LYS A 1 199 ? 7.593 3.776 3.140 1.00 93.25 199 LYS A CA 1
ATOM 1558 C C . LYS A 1 199 ? 6.394 4.511 2.547 1.00 93.25 199 LYS A C 1
ATOM 1560 O O . LYS A 1 199 ? 6.559 5.340 1.657 1.00 93.25 199 LYS A O 1
ATOM 1565 N N . TYR A 1 200 ? 5.205 4.254 3.077 1.00 90.12 200 TYR A N 1
ATOM 1566 C CA . TYR A 1 200 ? 3.964 4.938 2.715 1.00 90.12 200 TYR A CA 1
ATOM 1567 C C . TYR A 1 200 ? 3.538 5.915 3.811 1.00 90.12 200 TYR A C 1
ATOM 1569 O O . TYR A 1 200 ? 3.608 5.588 4.997 1.00 90.12 200 TYR A O 1
ATOM 1577 N N . ILE A 1 201 ? 3.060 7.096 3.419 1.00 86.38 201 ILE A N 1
ATOM 1578 C CA . ILE A 1 201 ? 2.472 8.081 4.332 1.00 86.38 201 ILE A CA 1
ATOM 1579 C C . ILE A 1 201 ? 1.036 8.329 3.879 1.00 86.38 201 ILE A C 1
ATOM 1581 O O . ILE A 1 201 ? 0.809 8.834 2.781 1.00 86.38 201 ILE A O 1
ATOM 1585 N N . SER A 1 202 ? 0.057 8.023 4.731 1.00 80.94 202 SER A N 1
ATOM 1586 C CA . SER A 1 202 ? -1.365 8.068 4.355 1.00 80.94 202 SER A CA 1
ATOM 1587 C C . SER A 1 202 ? -1.882 9.456 3.954 1.00 80.94 202 SER A C 1
ATOM 1589 O O . SER A 1 202 ? -2.898 9.553 3.271 1.00 80.94 202 SER A O 1
ATOM 1591 N N . THR A 1 203 ? -1.177 10.532 4.317 1.00 77.00 203 THR A N 1
ATOM 1592 C CA . THR A 1 203 ? -1.502 11.906 3.893 1.00 77.00 203 THR A CA 1
ATOM 1593 C C . THR A 1 203 ? -1.070 12.227 2.465 1.00 77.00 203 THR A C 1
ATOM 1595 O O . THR A 1 203 ? -1.500 13.240 1.920 1.00 77.00 203 THR A O 1
ATOM 1598 N N . ALA A 1 204 ? -0.237 11.383 1.856 1.00 75.38 204 ALA A N 1
ATOM 1599 C CA . ALA A 1 204 ? 0.178 11.461 0.460 1.00 75.38 204 ALA A CA 1
ATOM 1600 C C . ALA A 1 204 ? -0.186 10.140 -0.247 1.00 75.38 204 ALA A C 1
ATOM 1602 O O . ALA A 1 204 ? 0.697 9.369 -0.622 1.00 75.38 204 ALA A O 1
ATOM 1603 N N . PRO A 1 205 ? -1.489 9.846 -0.427 1.00 67.75 205 PRO A N 1
ATOM 1604 C CA . PRO A 1 205 ? -1.971 8.484 -0.645 1.00 67.75 205 PRO A CA 1
ATOM 1605 C C . PRO A 1 205 ? -1.627 7.870 -2.005 1.00 67.75 205 PRO A C 1
ATOM 1607 O O . PRO A 1 205 ? -1.991 6.732 -2.255 1.00 67.75 205 PRO A O 1
ATOM 1610 N N . GLN A 1 206 ? -0.964 8.604 -2.898 1.00 75.31 206 GLN A N 1
ATOM 1611 C CA . GLN A 1 206 ? -0.643 8.147 -4.254 1.00 75.31 206 GLN A CA 1
ATOM 1612 C C . GLN A 1 206 ? 0.836 7.790 -4.439 1.00 75.31 206 GLN A C 1
ATOM 1614 O O . GLN A 1 206 ? 1.258 7.530 -5.566 1.00 75.31 206 GLN A O 1
ATOM 1619 N N . ARG A 1 207 ? 1.640 7.777 -3.365 1.00 79.69 207 ARG A N 1
ATOM 1620 C CA . ARG A 1 207 ? 3.089 7.570 -3.480 1.00 79.69 207 ARG A CA 1
ATOM 1621 C C . ARG A 1 207 ? 3.742 6.899 -2.277 1.00 79.69 207 ARG A C 1
ATOM 1623 O O . ARG A 1 207 ? 3.236 6.953 -1.157 1.00 79.69 207 ARG A O 1
ATOM 1630 N N . PHE A 1 208 ? 4.934 6.368 -2.528 1.00 91.06 208 PHE A N 1
ATOM 1631 C CA . PHE A 1 208 ? 5.908 5.963 -1.519 1.00 91.06 208 PHE A CA 1
ATOM 1632 C C . PHE A 1 208 ? 7.038 6.993 -1.429 1.00 91.06 208 PHE A C 1
ATOM 1634 O O . PHE A 1 208 ? 7.435 7.578 -2.434 1.00 91.06 208 PHE A O 1
ATOM 1641 N N . GLU A 1 209 ? 7.542 7.226 -0.221 1.00 90.81 209 GLU A N 1
ATOM 1642 C CA . GLU A 1 209 ? 8.646 8.160 0.045 1.00 90.81 209 GLU A CA 1
ATOM 1643 C C . GLU A 1 209 ? 10.016 7.521 -0.209 1.00 90.81 209 GLU A C 1
ATOM 1645 O O . GLU A 1 209 ? 10.959 8.204 -0.590 1.00 90.81 209 GLU A O 1
ATOM 1650 N N . LEU A 1 210 ? 10.137 6.218 0.062 1.00 94.12 210 LEU A N 1
ATOM 1651 C CA . LEU A 1 210 ? 11.387 5.457 0.033 1.00 94.12 210 LEU A CA 1
ATOM 1652 C C . LEU A 1 210 ? 11.106 3.984 -0.261 1.00 94.12 210 LEU A C 1
ATOM 1654 O O . LEU A 1 210 ? 9.997 3.511 0.001 1.00 94.12 210 LEU A O 1
ATOM 1658 N N . GLY A 1 211 ? 12.133 3.277 -0.725 1.00 96.62 211 GLY A N 1
ATOM 1659 C CA . GLY A 1 211 ? 12.154 1.828 -0.923 1.00 96.62 211 GLY A CA 1
ATOM 1660 C C . GLY A 1 211 ? 12.420 1.444 -2.375 1.00 96.62 211 GLY A C 1
ATOM 1661 O O . GLY A 1 211 ? 12.614 2.310 -3.225 1.00 96.62 211 GLY A O 1
ATOM 1662 N N . GLN A 1 212 ? 12.407 0.146 -2.664 1.00 97.81 212 GLN A N 1
ATOM 1663 C CA . GLN A 1 212 ? 12.787 -0.380 -3.972 1.00 97.81 212 GLN A CA 1
ATOM 1664 C C . GLN A 1 212 ? 11.854 -1.505 -4.406 1.00 97.81 212 GLN A C 1
ATOM 1666 O O . GLN A 1 212 ? 11.484 -2.374 -3.609 1.00 97.81 212 GLN A O 1
ATOM 1671 N N . LEU A 1 213 ? 11.527 -1.498 -5.693 1.00 97.31 213 LEU A N 1
ATOM 1672 C CA . LEU A 1 213 ? 10.824 -2.559 -6.391 1.00 97.31 213 LEU A CA 1
ATOM 1673 C C . LEU A 1 213 ? 11.714 -3.153 -7.476 1.00 97.31 213 LEU A C 1
ATOM 1675 O O . LEU A 1 213 ? 12.373 -2.429 -8.217 1.00 97.31 213 LEU A O 1
ATOM 1679 N N . GLU A 1 214 ? 11.641 -4.463 -7.632 1.00 97.88 214 GLU A N 1
ATOM 1680 C CA . GLU A 1 214 ? 11.865 -5.108 -8.920 1.00 97.88 214 GLU A CA 1
ATOM 1681 C C . GLU A 1 214 ? 10.522 -5.331 -9.608 1.00 97.88 214 GLU A C 1
ATOM 1683 O O . GLU A 1 214 ? 9.522 -5.644 -8.953 1.00 97.88 214 GLU A O 1
ATOM 1688 N N . LEU A 1 215 ? 10.509 -5.171 -10.923 1.00 96.44 215 LEU A N 1
ATOM 1689 C CA . LEU A 1 215 ? 9.339 -5.233 -11.784 1.00 96.44 215 LEU A CA 1
ATOM 1690 C C . LEU A 1 215 ? 9.625 -6.213 -12.919 1.00 96.44 215 LEU A C 1
ATOM 1692 O O . LEU A 1 215 ? 10.672 -6.131 -13.560 1.00 96.44 215 LEU A O 1
ATOM 1696 N N . THR A 1 216 ? 8.672 -7.100 -13.184 1.00 95.31 216 THR A N 1
ATOM 1697 C CA . THR A 1 216 ? 8.715 -8.026 -14.318 1.00 95.31 216 THR A CA 1
ATOM 1698 C C . THR A 1 216 ? 7.401 -7.907 -15.071 1.00 95.31 216 THR A C 1
ATOM 1700 O O . THR A 1 216 ? 6.342 -8.233 -14.529 1.00 95.31 216 THR A O 1
ATOM 1703 N N . GLY A 1 217 ? 7.457 -7.406 -16.300 1.00 92.62 217 GLY A N 1
ATOM 1704 C CA . GLY A 1 217 ? 6.301 -7.231 -17.173 1.00 92.62 217 GLY A CA 1
ATOM 1705 C C . GLY A 1 217 ? 6.381 -8.147 -18.386 1.00 92.62 217 GLY A C 1
ATOM 1706 O O . GLY A 1 217 ? 7.467 -8.372 -18.915 1.00 92.62 217 GLY A O 1
ATOM 1707 N N . ARG A 1 218 ? 5.237 -8.642 -18.860 1.00 91.31 218 ARG A N 1
ATOM 1708 C CA . ARG A 1 218 ? 5.131 -9.345 -20.141 1.00 91.31 218 ARG A CA 1
ATOM 1709 C C . ARG A 1 218 ? 4.248 -8.564 -21.103 1.00 91.31 218 ARG A C 1
ATOM 1711 O O . ARG A 1 218 ? 3.106 -8.266 -20.762 1.00 91.31 218 ARG A O 1
ATOM 1718 N N . ILE A 1 219 ? 4.754 -8.261 -22.292 1.00 86.75 219 ILE A N 1
ATOM 1719 C CA . ILE A 1 219 ? 4.012 -7.578 -23.361 1.00 86.75 219 ILE A CA 1
ATOM 1720 C C . ILE A 1 219 ? 4.298 -8.270 -24.691 1.00 86.75 219 ILE A C 1
ATOM 1722 O O . ILE A 1 219 ? 5.450 -8.551 -25.005 1.00 86.75 219 ILE A O 1
ATOM 1726 N N . ASP A 1 220 ? 3.252 -8.620 -25.441 1.00 84.12 220 ASP A N 1
ATOM 1727 C CA . ASP A 1 220 ? 3.356 -9.306 -26.740 1.00 84.12 220 ASP A CA 1
ATOM 1728 C C . ASP A 1 220 ? 4.236 -10.582 -26.731 1.00 84.12 220 ASP A C 1
ATOM 1730 O O . ASP A 1 220 ? 4.782 -11.001 -27.751 1.00 84.12 220 ASP A O 1
ATOM 1734 N N . GLY A 1 221 ? 4.336 -11.245 -25.573 1.00 82.50 221 GLY A N 1
ATOM 1735 C CA . GLY A 1 221 ? 5.144 -12.452 -25.370 1.00 82.50 221 GLY A CA 1
ATOM 1736 C C . GLY A 1 221 ? 6.601 -12.214 -24.959 1.00 82.50 221 GLY A C 1
ATOM 1737 O O . GLY A 1 221 ? 7.258 -13.185 -24.581 1.00 82.50 221 GLY A O 1
ATOM 1738 N N . ASP A 1 222 ? 7.073 -10.968 -24.957 1.00 88.31 222 ASP A N 1
ATOM 1739 C CA . ASP A 1 222 ? 8.399 -10.593 -24.467 1.00 88.31 222 ASP A CA 1
ATOM 1740 C C . ASP A 1 222 ? 8.350 -10.250 -22.974 1.00 88.31 222 ASP A C 1
ATOM 1742 O O . ASP A 1 222 ? 7.426 -9.590 -22.494 1.00 88.31 222 ASP A O 1
ATOM 1746 N N . GLU A 1 223 ? 9.354 -10.720 -22.234 1.00 93.81 223 GLU A N 1
ATOM 1747 C CA . GLU A 1 223 ? 9.542 -10.407 -20.818 1.00 93.81 223 GLU A CA 1
ATOM 1748 C C . GLU A 1 223 ? 10.513 -9.233 -20.672 1.00 93.81 223 GLU A C 1
ATOM 1750 O O . GLU A 1 223 ? 11.584 -9.204 -21.282 1.00 93.81 223 GLU A O 1
ATOM 1755 N N . LEU A 1 224 ? 10.118 -8.259 -19.860 1.00 93.88 224 LEU A N 1
ATOM 1756 C CA . LEU A 1 224 ? 10.871 -7.053 -19.562 1.00 93.88 224 LEU A CA 1
ATOM 1757 C C . LEU A 1 224 ? 11.083 -6.963 -18.053 1.00 93.88 224 LEU A C 1
ATOM 1759 O O . LEU A 1 224 ? 10.158 -7.186 -17.270 1.00 93.88 224 LEU A O 1
ATOM 1763 N N . GLU A 1 225 ? 12.288 -6.575 -17.654 1.00 97.00 225 GLU A N 1
ATOM 1764 C CA . GLU A 1 225 ? 12.658 -6.390 -16.254 1.00 97.00 225 GLU A CA 1
ATOM 1765 C C . GLU A 1 225 ? 13.079 -4.944 -16.003 1.00 97.00 225 GLU A C 1
ATOM 1767 O O . GLU A 1 225 ? 13.767 -4.327 -16.821 1.00 97.00 225 GLU A O 1
ATOM 1772 N N . ALA A 1 226 ? 12.690 -4.410 -14.849 1.00 97.88 226 ALA A N 1
ATOM 1773 C CA . ALA A 1 226 ? 13.136 -3.106 -14.390 1.00 97.88 226 ALA A CA 1
ATOM 1774 C C . ALA A 1 226 ? 13.280 -3.072 -12.867 1.00 97.88 226 ALA A C 1
ATOM 1776 O O . ALA A 1 226 ? 12.569 -3.765 -12.140 1.00 97.88 226 ALA A O 1
ATOM 1777 N N . THR A 1 227 ? 14.154 -2.202 -12.379 1.00 98.19 227 THR A N 1
ATOM 1778 C CA . THR A 1 227 ? 14.254 -1.855 -10.960 1.00 98.19 227 THR A CA 1
ATOM 1779 C C . THR A 1 227 ? 13.800 -0.418 -10.783 1.00 98.19 227 THR A C 1
ATOM 1781 O O . THR A 1 227 ? 14.231 0.461 -11.525 1.00 98.19 227 THR A O 1
ATOM 1784 N N . ALA A 1 228 ? 12.945 -0.166 -9.799 1.00 97.69 228 ALA A N 1
ATOM 1785 C CA . ALA A 1 228 ? 12.480 1.164 -9.442 1.00 97.69 228 ALA A CA 1
ATOM 1786 C C . ALA A 1 228 ? 12.882 1.494 -8.004 1.00 97.69 228 ALA A C 1
ATOM 1788 O O . ALA A 1 228 ? 12.486 0.791 -7.075 1.00 97.69 228 ALA A O 1
ATOM 1789 N N . GLN A 1 229 ? 13.625 2.582 -7.816 1.00 97.56 229 GLN A N 1
ATOM 1790 C CA . GLN A 1 229 ? 14.005 3.102 -6.506 1.00 97.56 229 GLN A CA 1
ATOM 1791 C C . GLN A 1 229 ? 13.215 4.371 -6.201 1.00 97.56 229 GLN A C 1
ATOM 1793 O O . GLN A 1 229 ? 13.347 5.369 -6.908 1.00 97.56 229 GLN A O 1
ATOM 1798 N N . TYR A 1 230 ? 12.457 4.366 -5.109 1.00 95.38 230 TYR A N 1
ATOM 1799 C CA . TYR A 1 230 ? 11.883 5.570 -4.521 1.00 95.38 230 TYR A CA 1
ATOM 1800 C C . TYR A 1 230 ? 12.935 6.271 -3.660 1.00 95.38 230 TYR A C 1
ATOM 1802 O O . TYR A 1 230 ? 13.561 5.662 -2.782 1.00 95.38 230 TYR A O 1
ATOM 1810 N N . LEU A 1 231 ? 13.126 7.560 -3.912 1.00 93.81 231 LEU A N 1
ATOM 1811 C CA . LEU A 1 231 ? 14.100 8.413 -3.243 1.00 93.81 231 LEU A CA 1
ATOM 1812 C C . LEU A 1 231 ? 13.396 9.617 -2.594 1.00 93.81 231 LEU A C 1
ATOM 1814 O O . LEU A 1 231 ? 12.281 9.973 -2.990 1.00 93.81 231 LEU A O 1
ATOM 1818 N N . PRO A 1 232 ? 14.062 10.296 -1.637 1.00 88.50 232 PRO A N 1
ATOM 1819 C CA . PRO A 1 232 ? 13.574 11.563 -1.104 1.00 88.50 232 PRO A CA 1
ATOM 1820 C C . PRO A 1 232 ? 13.274 12.590 -2.206 1.00 88.50 232 PRO A C 1
ATOM 1822 O O . PRO A 1 232 ? 13.772 12.492 -3.330 1.00 88.50 232 PRO A O 1
ATOM 1825 N N . ASP A 1 233 ? 12.489 13.609 -1.857 1.00 85.94 233 ASP A N 1
ATOM 1826 C CA . ASP A 1 233 ? 12.150 14.735 -2.740 1.00 85.94 233 ASP A CA 1
ATOM 1827 C C . ASP A 1 233 ? 11.368 14.329 -4.006 1.00 85.94 233 ASP A C 1
ATOM 1829 O O . ASP A 1 233 ? 11.466 14.965 -5.055 1.00 85.94 233 ASP A O 1
ATOM 1833 N N . ASN A 1 234 ? 10.548 13.278 -3.893 1.00 84.88 234 ASN A N 1
ATOM 1834 C CA . ASN A 1 234 ? 9.670 12.746 -4.946 1.00 84.88 234 ASN A CA 1
ATOM 1835 C C . ASN A 1 234 ? 10.415 12.194 -6.166 1.00 84.88 234 ASN A C 1
ATOM 1837 O O . ASN A 1 234 ? 9.817 12.065 -7.239 1.00 84.88 234 ASN A O 1
ATOM 1841 N N . ARG A 1 235 ? 11.707 11.899 -6.023 1.00 93.19 235 ARG A N 1
ATOM 1842 C CA . ARG A 1 235 ? 12.513 11.358 -7.107 1.00 93.19 235 ARG A CA 1
ATOM 1843 C C . ARG A 1 235 ? 12.378 9.844 -7.174 1.00 93.19 235 ARG A C 1
ATOM 1845 O O . ARG A 1 235 ? 12.311 9.164 -6.152 1.00 93.19 235 ARG A O 1
ATOM 1852 N N . ILE A 1 236 ? 12.371 9.324 -8.389 1.00 95.00 236 ILE A N 1
ATOM 1853 C CA . ILE A 1 236 ? 12.335 7.899 -8.672 1.00 95.00 236 ILE A CA 1
ATOM 1854 C C . ILE A 1 236 ? 13.392 7.595 -9.713 1.00 95.00 236 ILE A C 1
ATOM 1856 O O . ILE A 1 236 ? 13.395 8.214 -10.769 1.00 95.00 236 ILE A O 1
ATOM 1860 N N . THR A 1 237 ? 14.239 6.615 -9.450 1.00 97.06 237 THR A N 1
ATOM 1861 C CA . THR A 1 237 ? 15.199 6.127 -10.439 1.00 97.06 237 THR A CA 1
ATOM 1862 C C . THR A 1 237 ? 14.686 4.810 -11.008 1.00 97.06 237 THR A C 1
ATOM 1864 O O . THR A 1 237 ? 14.357 3.902 -10.243 1.00 97.06 237 THR A O 1
ATOM 1867 N N . ILE A 1 238 ? 14.590 4.704 -12.335 1.00 97.94 238 ILE A N 1
ATOM 1868 C CA . ILE A 1 238 ? 14.275 3.452 -13.034 1.00 97.94 238 ILE A CA 1
ATOM 1869 C C . ILE A 1 238 ? 15.536 2.948 -13.717 1.00 97.94 238 ILE A C 1
ATOM 1871 O O . ILE A 1 238 ? 16.120 3.669 -14.524 1.00 97.94 238 ILE A O 1
ATOM 1875 N N . ALA A 1 239 ? 15.901 1.696 -13.460 1.00 97.38 239 ALA A N 1
ATOM 1876 C CA . ALA A 1 239 ? 16.923 0.978 -14.204 1.00 97.38 239 ALA A CA 1
ATOM 1877 C C . ALA A 1 239 ? 16.280 -0.128 -15.054 1.00 97.38 239 ALA A C 1
ATOM 1879 O O . ALA A 1 239 ? 15.473 -0.905 -14.548 1.00 97.38 239 ALA A O 1
ATOM 1880 N N . SER A 1 240 ? 16.642 -0.207 -16.335 1.00 93.38 240 SER A N 1
ATOM 1881 C CA . SER A 1 240 ? 16.228 -1.265 -17.267 1.00 93.38 240 SER A CA 1
ATOM 1882 C C . SER A 1 240 ? 17.442 -1.714 -18.079 1.00 93.38 240 SER A C 1
ATOM 1884 O O . SER A 1 240 ? 17.977 -0.969 -18.908 1.00 93.38 240 SER A O 1
ATOM 1886 N N . GLY A 1 241 ? 17.945 -2.916 -17.788 1.00 90.50 241 GLY A N 1
ATOM 1887 C CA . GLY A 1 241 ? 19.213 -3.399 -18.336 1.00 90.50 241 GLY A CA 1
ATOM 1888 C C . GLY A 1 241 ? 20.382 -2.442 -18.023 1.00 90.50 241 GLY A C 1
ATOM 1889 O O . GLY A 1 241 ? 20.621 -2.146 -16.855 1.00 90.50 241 GLY A O 1
ATOM 1890 N N . PRO A 1 242 ? 21.142 -1.960 -19.029 1.00 91.19 242 PRO A N 1
ATOM 1891 C CA . PRO A 1 242 ? 22.259 -1.035 -18.817 1.00 91.19 242 PRO A CA 1
ATOM 1892 C C . PRO A 1 242 ? 21.830 0.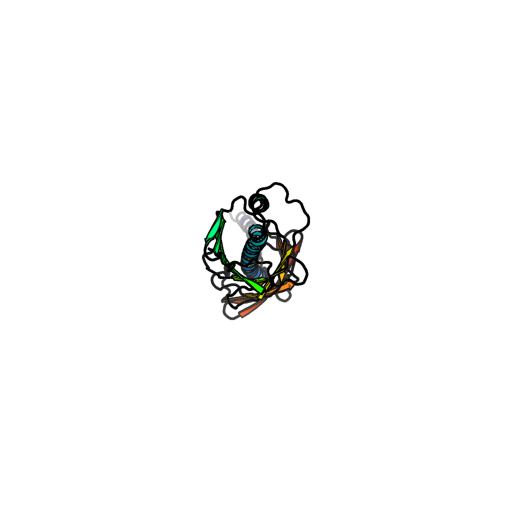437 -18.685 1.00 91.19 242 PRO A C 1
ATOM 1894 O O . PRO A 1 242 ? 22.695 1.307 -18.575 1.00 91.19 242 PRO A O 1
ATOM 1897 N N . TYR A 1 243 ? 20.532 0.733 -18.783 1.00 94.81 243 TYR A N 1
ATOM 1898 C CA . TYR A 1 243 ? 20.010 2.094 -18.819 1.00 94.81 243 TYR A CA 1
ATOM 1899 C C . TYR A 1 243 ? 19.403 2.490 -17.477 1.00 94.81 243 TYR A C 1
ATOM 1901 O O . TYR A 1 243 ? 18.756 1.676 -16.824 1.00 94.81 243 TYR A O 1
ATOM 1909 N N . GLU A 1 244 ? 19.570 3.757 -17.109 1.00 96.38 244 GLU A N 1
ATOM 1910 C CA . GLU A 1 244 ? 19.027 4.355 -15.891 1.00 96.38 244 GLU A CA 1
ATOM 1911 C C . GLU A 1 244 ? 18.491 5.757 -16.209 1.00 96.38 244 GLU A C 1
ATOM 1913 O O . GLU A 1 244 ? 19.124 6.495 -16.972 1.00 96.38 244 GLU A O 1
ATOM 1918 N N . ASN A 1 245 ? 17.332 6.118 -15.652 1.00 96.81 245 ASN A N 1
ATOM 1919 C CA . ASN A 1 245 ? 16.763 7.460 -15.771 1.00 96.81 245 ASN A CA 1
ATOM 1920 C C . ASN A 1 245 ? 16.056 7.895 -14.477 1.00 96.81 245 ASN A C 1
ATOM 1922 O O . ASN A 1 245 ? 15.448 7.075 -13.783 1.00 96.81 245 ASN A O 1
ATOM 1926 N N . ASP A 1 246 ? 16.105 9.198 -14.195 1.00 95.81 246 ASP A N 1
ATOM 1927 C CA . ASP A 1 246 ? 15.449 9.826 -13.047 1.00 95.81 246 ASP A CA 1
ATOM 1928 C C . ASP A 1 246 ? 14.106 10.446 -13.465 1.00 95.81 246 ASP A C 1
ATOM 1930 O O . ASP A 1 246 ? 14.010 11.227 -14.413 1.00 95.81 246 ASP A O 1
ATOM 1934 N N . TYR A 1 247 ? 13.070 10.151 -12.688 1.00 93.12 247 TYR A N 1
ATOM 1935 C CA . TYR A 1 247 ? 11.714 10.666 -12.812 1.00 93.12 247 TYR A CA 1
ATOM 1936 C C . TYR A 1 247 ? 11.319 11.406 -11.535 1.00 93.12 247 TYR A C 1
ATOM 1938 O O . TYR A 1 247 ? 11.865 11.162 -10.458 1.00 93.12 247 TYR A O 1
ATOM 1946 N N . TYR A 1 248 ? 10.324 12.285 -11.637 1.00 89.56 248 TYR A N 1
ATOM 1947 C CA . TYR A 1 248 ? 9.786 13.017 -10.495 1.00 89.56 248 TYR A CA 1
ATOM 1948 C C . TYR A 1 248 ? 8.271 12.857 -10.436 1.00 89.56 248 TYR A C 1
ATOM 1950 O O . TYR A 1 248 ? 7.583 13.056 -11.439 1.00 89.56 248 TYR A O 1
ATOM 1958 N N . TRP A 1 249 ? 7.742 12.515 -9.260 1.00 76.50 249 TRP A N 1
ATOM 1959 C CA . TRP A 1 249 ? 6.303 12.594 -9.019 1.00 76.50 249 TRP A CA 1
ATOM 1960 C C . TRP A 1 249 ? 5.880 14.031 -8.724 1.00 76.50 249 TRP A C 1
ATOM 1962 O O . TRP A 1 249 ? 6.467 14.709 -7.874 1.00 76.50 249 TRP A O 1
ATOM 1972 N N . HIS A 1 250 ? 4.833 14.461 -9.426 1.00 62.91 250 HIS A N 1
ATOM 1973 C CA . HIS A 1 250 ? 4.138 15.727 -9.219 1.00 62.91 250 HIS A CA 1
ATOM 1974 C C . HIS A 1 250 ? 2.853 15.513 -8.426 1.00 62.91 250 HIS A C 1
ATOM 1976 O O . HIS A 1 250 ? 2.177 14.490 -8.677 1.00 62.91 250 HIS A O 1
#

Radius of gyration: 25.1 Å; chains: 1; bounding box: 47×56×93 Å

Foldseek 3Di:
DPPPVPVVVVVVVPPDPPPPPPPPDDPQVVVVLLCLLVLQVVLVVVLLVLVLLLVLVLVPDDPVVNVVSCVVAVVQWDWDDPDQQWIWTDHPVWIKIKRQNPPRQQPQQGKIWIFIPDPDTWIKIWHHDCPVDSFWIFIQGPPPFWGKTKGWDDPPDDDPPDDQRGWIKIWMAIKGWRPPVSRPDAFPTKIKGFPFIWIDTNSVSSDTQFGKMWMWTHHPRDIFIWIWTHHHPQWIWIDGVPDIDIDGDD

pLDDT: mean 76.06, std 17.0, range [37.22, 98.19]